Protein AF-A0A4S4BS57-F1 (afdb_monomer_lite)

Structure (mmCIF, N/CA/C/O backbone):
data_AF-A0A4S4BS57-F1
#
_entry.id   AF-A0A4S4BS57-F1
#
loop_
_atom_site.group_PDB
_atom_site.id
_atom_site.type_symbol
_atom_site.label_atom_id
_atom_site.label_alt_id
_atom_site.label_comp_id
_atom_site.label_asym_id
_atom_site.label_entity_id
_atom_site.label_seq_id
_atom_site.pdbx_PDB_ins_code
_atom_site.Cartn_x
_atom_site.Cartn_y
_atom_site.Cartn_z
_atom_site.occupancy
_atom_site.B_iso_or_equiv
_atom_site.auth_seq_id
_atom_site.auth_comp_id
_atom_site.auth_asym_id
_atom_site.auth_atom_id
_atom_site.pdbx_PDB_model_num
ATOM 1 N N . MET A 1 1 ? 5.128 12.861 -32.720 1.00 35.34 1 MET A N 1
ATOM 2 C CA . MET A 1 1 ? 5.715 12.202 -31.533 1.00 35.34 1 MET A CA 1
ATOM 3 C C . MET A 1 1 ? 5.335 10.735 -31.638 1.00 35.34 1 MET A C 1
ATOM 5 O O . MET A 1 1 ? 4.199 10.380 -31.357 1.00 35.34 1 MET A O 1
ATOM 9 N N . THR A 1 2 ? 6.198 9.937 -32.259 1.00 29.69 2 THR A N 1
ATOM 10 C CA . THR A 1 2 ? 5.884 8.560 -32.659 1.00 29.69 2 THR A CA 1
ATOM 11 C C . THR A 1 2 ? 5.753 7.671 -31.420 1.00 29.69 2 THR A C 1
ATOM 13 O O . THR A 1 2 ? 6.474 7.852 -30.438 1.00 29.69 2 THR A O 1
ATOM 16 N N . LEU A 1 3 ? 4.839 6.695 -31.461 1.00 27.86 3 LEU A N 1
ATOM 17 C CA . LEU A 1 3 ? 4.632 5.693 -30.400 1.00 27.86 3 LEU A CA 1
ATOM 18 C C . LEU A 1 3 ? 5.951 5.030 -29.946 1.00 27.86 3 LEU A C 1
ATOM 20 O O . LEU A 1 3 ? 6.090 4.665 -28.780 1.00 27.86 3 LEU A O 1
ATOM 24 N N . PHE A 1 4 ? 6.939 4.971 -30.845 1.00 33.06 4 PHE A N 1
ATOM 25 C CA . PHE A 1 4 ? 8.285 4.448 -30.625 1.00 33.06 4 PHE A CA 1
ATOM 26 C C . PHE A 1 4 ? 9.074 5.185 -29.525 1.00 33.06 4 PHE A C 1
ATOM 28 O O . PHE A 1 4 ? 9.658 4.536 -28.654 1.00 33.06 4 PHE A O 1
ATOM 35 N N . GLU A 1 5 ? 9.049 6.524 -29.489 1.00 39.09 5 GLU A N 1
ATOM 36 C CA . GLU A 1 5 ? 9.782 7.301 -28.471 1.00 39.09 5 GLU A CA 1
ATOM 37 C C . GLU A 1 5 ? 9.168 7.146 -27.074 1.00 39.09 5 GLU A C 1
ATOM 39 O O . GLU A 1 5 ? 9.887 7.029 -26.077 1.00 39.09 5 GLU A O 1
ATOM 44 N N . ALA A 1 6 ? 7.834 7.077 -26.997 1.00 40.22 6 ALA A N 1
ATOM 45 C CA . ALA A 1 6 ? 7.118 6.840 -25.745 1.00 40.22 6 ALA A CA 1
ATOM 46 C C . ALA A 1 6 ? 7.427 5.447 -25.166 1.00 40.22 6 ALA A C 1
ATOM 48 O O . ALA A 1 6 ? 7.589 5.301 -23.949 1.00 40.22 6 ALA A O 1
ATOM 49 N N . THR A 1 7 ? 7.556 4.427 -26.020 1.00 52.66 7 THR A N 1
ATOM 50 C CA . THR A 1 7 ? 7.917 3.070 -25.589 1.00 52.66 7 THR A CA 1
ATOM 51 C C . THR A 1 7 ? 9.388 2.936 -25.209 1.00 52.66 7 THR A C 1
ATOM 53 O O . THR A 1 7 ? 9.684 2.367 -24.161 1.00 52.66 7 THR A O 1
ATOM 56 N N . TYR A 1 8 ? 10.299 3.506 -26.003 1.00 61.16 8 TYR A N 1
ATOM 57 C CA . TYR A 1 8 ? 11.745 3.405 -25.793 1.00 61.16 8 TYR A CA 1
ATOM 58 C C . TYR A 1 8 ? 12.198 4.137 -24.522 1.00 61.16 8 TYR A C 1
ATOM 60 O O . TYR A 1 8 ? 12.919 3.575 -23.697 1.00 61.16 8 TYR A O 1
ATOM 68 N N . GLY A 1 9 ? 11.703 5.363 -24.307 1.00 60.41 9 GLY A N 1
ATOM 69 C CA . GLY A 1 9 ? 11.997 6.118 -23.089 1.00 60.41 9 GLY A CA 1
ATOM 70 C C . GLY A 1 9 ? 11.518 5.395 -21.827 1.00 60.41 9 GLY A C 1
ATOM 71 O O . GLY A 1 9 ? 12.249 5.325 -20.842 1.00 60.41 9 GLY A O 1
ATOM 72 N N . SER A 1 10 ? 10.324 4.794 -21.871 1.00 58.53 10 SER A N 1
ATOM 73 C CA . SER A 1 10 ? 9.770 4.034 -20.740 1.00 58.53 10 SER A CA 1
ATOM 74 C C . SER A 1 10 ? 10.606 2.789 -20.407 1.00 58.53 10 SER A C 1
ATOM 76 O O . SER A 1 10 ? 10.842 2.515 -19.233 1.00 58.53 10 SER A O 1
ATOM 78 N N . LEU A 1 11 ? 11.098 2.066 -21.422 1.00 63.59 11 LEU A N 1
ATOM 79 C CA . LEU A 1 11 ? 11.965 0.893 -21.236 1.00 63.59 11 LEU A CA 1
ATOM 80 C C . LEU A 1 11 ? 13.300 1.266 -20.581 1.00 63.59 11 LEU A C 1
ATOM 82 O O . LEU A 1 11 ? 13.710 0.615 -19.622 1.00 63.59 11 LEU A O 1
ATOM 86 N N . ILE A 1 12 ? 13.930 2.363 -21.017 1.00 67.12 12 ILE A N 1
ATOM 87 C CA . ILE A 1 12 ? 15.146 2.888 -20.375 1.00 67.12 12 ILE A CA 1
ATOM 88 C C . ILE A 1 12 ? 14.910 3.143 -18.884 1.00 67.12 12 ILE A C 1
ATOM 90 O O . ILE A 1 12 ? 15.712 2.715 -18.056 1.00 67.12 12 ILE A O 1
ATOM 94 N N . PHE A 1 13 ? 13.814 3.816 -18.515 1.00 62.34 13 PHE A N 1
ATOM 95 C CA . PHE A 1 13 ? 13.537 4.115 -17.107 1.00 62.34 13 PHE A CA 1
ATOM 96 C C . PHE A 1 13 ? 13.291 2.856 -16.274 1.00 62.34 13 PHE A C 1
ATOM 98 O O . PHE A 1 13 ? 13.799 2.769 -15.155 1.00 62.34 13 PHE A O 1
ATOM 105 N N . ILE A 1 14 ? 12.573 1.873 -16.823 1.00 63.41 14 ILE A N 1
ATOM 106 C CA . ILE A 1 14 ? 12.353 0.579 -16.166 1.00 63.41 14 ILE A CA 1
ATOM 107 C C . ILE A 1 14 ? 13.690 -0.143 -15.944 1.00 63.41 14 ILE A C 1
ATOM 109 O O . ILE A 1 14 ? 13.955 -0.587 -14.829 1.00 63.41 14 ILE A O 1
ATOM 113 N N . ARG A 1 15 ? 14.572 -0.199 -16.951 1.00 68.38 15 ARG A N 1
ATOM 114 C CA . ARG A 1 15 ? 15.887 -0.863 -16.849 1.00 68.38 15 ARG A CA 1
ATOM 115 C C . ARG A 1 15 ? 16.830 -0.170 -15.873 1.00 68.38 15 ARG A C 1
ATOM 117 O O . ARG A 1 15 ? 17.505 -0.833 -15.086 1.00 68.38 15 ARG A O 1
ATOM 124 N N . ILE A 1 16 ? 16.830 1.161 -15.865 1.00 66.62 16 ILE A N 1
ATOM 125 C CA . ILE A 1 16 ? 17.561 1.947 -14.866 1.00 66.62 16 ILE A CA 1
ATOM 126 C C . ILE A 1 16 ? 17.043 1.621 -13.455 1.00 66.62 16 ILE A C 1
ATOM 128 O O . ILE A 1 16 ? 17.845 1.425 -12.542 1.00 66.62 16 ILE A O 1
ATOM 132 N N . ALA A 1 17 ? 15.722 1.531 -13.269 1.00 61.53 17 ALA A N 1
ATOM 133 C CA . ALA A 1 17 ? 15.137 1.201 -11.973 1.00 61.53 17 ALA A CA 1
ATOM 134 C C . ALA A 1 17 ? 15.476 -0.232 -11.528 1.00 61.53 17 ALA A C 1
ATOM 136 O O . ALA A 1 17 ? 15.964 -0.406 -10.416 1.00 61.53 17 ALA A O 1
ATOM 137 N N . LEU A 1 18 ? 15.329 -1.233 -12.405 1.00 62.66 18 LEU A N 1
ATOM 138 C CA . LEU A 1 18 ? 15.647 -2.640 -12.112 1.00 62.66 18 LEU A CA 1
ATOM 139 C C . LEU A 1 18 ? 17.116 -2.871 -11.732 1.00 62.66 18 LEU A C 1
ATOM 141 O O . LEU A 1 18 ? 17.413 -3.754 -10.935 1.00 62.66 18 LEU A O 1
ATOM 145 N N . ARG A 1 19 ? 18.047 -2.068 -12.257 1.00 64.81 19 ARG A N 1
ATOM 146 C CA . ARG A 1 19 ? 19.469 -2.140 -11.878 1.00 64.81 19 ARG A CA 1
ATOM 147 C C . ARG A 1 19 ? 19.819 -1.364 -10.604 1.00 64.81 19 ARG A C 1
ATOM 149 O O . ARG A 1 19 ? 20.996 -1.136 -10.330 1.00 64.81 19 ARG A O 1
ATOM 156 N N . GLY A 1 20 ? 18.813 -0.949 -9.833 1.00 55.03 20 GLY A N 1
ATOM 157 C CA . GLY A 1 20 ? 18.995 -0.299 -8.536 1.00 55.03 20 GLY A CA 1
ATOM 158 C C . GLY A 1 20 ? 19.510 1.137 -8.630 1.00 55.03 20 GLY A C 1
ATOM 159 O O . GLY A 1 20 ? 19.994 1.687 -7.644 1.00 55.03 20 GLY A O 1
ATOM 160 N N . PHE A 1 21 ? 19.422 1.779 -9.800 1.00 54.34 21 PHE A N 1
ATOM 161 C CA . PHE A 1 21 ? 19.893 3.156 -9.956 1.00 54.34 21 PHE A CA 1
ATOM 162 C C . PHE A 1 21 ? 18.872 4.213 -9.506 1.00 54.34 21 PHE A C 1
ATOM 164 O O . PHE A 1 21 ? 19.202 5.400 -9.497 1.00 54.34 21 PHE A O 1
ATOM 171 N N . PHE A 1 22 ? 17.652 3.824 -9.121 1.00 49.22 22 PHE A N 1
ATOM 172 C CA . PHE A 1 22 ? 16.656 4.718 -8.520 1.00 49.22 22 PHE A CA 1
ATOM 173 C C . PHE A 1 22 ? 16.411 4.366 -7.050 1.00 49.22 22 PHE A C 1
ATOM 175 O O . PHE A 1 22 ? 15.424 3.727 -6.708 1.00 49.22 22 PHE A O 1
ATOM 182 N N . SER A 1 23 ? 17.263 4.865 -6.156 1.00 40.81 23 SER A N 1
ATOM 183 C CA . SER A 1 23 ? 16.927 5.002 -4.737 1.00 40.81 23 SER A CA 1
ATOM 184 C C . SER A 1 23 ? 16.261 6.365 -4.507 1.00 40.81 23 SER A C 1
ATOM 186 O O . SER A 1 23 ? 16.878 7.352 -4.117 1.00 40.81 23 SER A O 1
ATOM 188 N N . GLY A 1 24 ? 14.964 6.442 -4.808 1.00 36.06 24 GLY A N 1
ATOM 189 C CA . GLY A 1 24 ? 14.151 7.623 -4.520 1.00 36.06 24 GLY A CA 1
ATOM 190 C C . GLY A 1 24 ? 14.162 8.707 -5.604 1.00 36.06 24 GLY A C 1
ATOM 191 O O . GLY A 1 24 ? 15.078 8.861 -6.411 1.00 36.06 24 GLY A O 1
ATOM 192 N N . VAL A 1 25 ? 13.067 9.463 -5.642 1.00 37.38 25 VAL A N 1
ATOM 193 C CA . VAL A 1 25 ? 12.833 10.564 -6.581 1.00 37.38 25 VAL A CA 1
ATOM 194 C C . VAL A 1 25 ? 13.813 11.697 -6.265 1.00 37.38 25 VAL A C 1
ATOM 196 O O . VAL A 1 25 ? 13.537 12.554 -5.435 1.00 37.38 25 VAL A O 1
ATOM 199 N N . GLY A 1 26 ? 14.979 11.697 -6.910 1.00 34.47 26 GLY A N 1
ATOM 200 C CA . GLY A 1 26 ? 15.999 12.718 -6.693 1.00 34.47 26 GLY A CA 1
ATOM 201 C C . GLY A 1 26 ? 16.951 12.865 -7.876 1.00 34.47 26 GLY A C 1
ATOM 202 O O . GLY A 1 26 ? 17.454 11.893 -8.432 1.00 34.47 26 GLY A O 1
ATOM 203 N N . VAL A 1 27 ? 17.241 14.114 -8.244 1.00 39.41 27 VAL A N 1
ATOM 204 C CA . VAL A 1 27 ? 18.188 14.520 -9.304 1.00 39.41 27 VAL A CA 1
ATOM 205 C C . VAL A 1 27 ? 19.607 13.942 -9.095 1.00 39.41 27 VAL A C 1
ATOM 207 O O . VAL A 1 27 ? 20.387 13.866 -10.046 1.00 39.41 27 VAL A O 1
ATOM 210 N N . GLY A 1 28 ? 19.931 13.483 -7.878 1.00 38.19 28 GLY A N 1
ATOM 211 C CA . GLY A 1 28 ? 21.206 12.852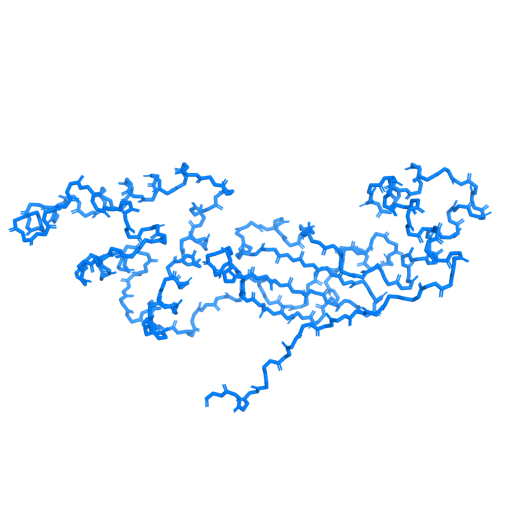 -7.521 1.00 38.19 28 GLY A CA 1
ATOM 212 C C . GLY A 1 28 ? 21.475 11.507 -8.208 1.00 38.19 28 GLY A C 1
ATOM 213 O O . GLY A 1 28 ? 22.604 11.274 -8.639 1.00 38.19 28 GLY A O 1
ATOM 214 N N . SER A 1 29 ? 20.452 10.668 -8.410 1.00 54.97 29 SER A N 1
ATOM 215 C CA . SER A 1 29 ? 20.613 9.343 -9.039 1.00 54.97 29 SER A CA 1
ATOM 216 C C . SER A 1 29 ? 21.010 9.459 -10.523 1.00 54.97 29 SER A C 1
ATOM 218 O O . SER A 1 29 ? 21.912 8.767 -11.000 1.00 54.97 29 SER A O 1
ATOM 220 N N . LEU A 1 30 ? 20.439 10.439 -11.236 1.00 54.56 30 LEU A N 1
ATOM 221 C CA . LEU A 1 30 ? 20.707 10.686 -12.657 1.00 54.56 30 LEU A CA 1
ATOM 222 C C . LEU A 1 30 ? 22.169 11.063 -12.922 1.00 54.56 30 LEU A C 1
ATOM 224 O O . LEU A 1 30 ? 22.764 10.613 -13.901 1.00 54.56 30 LEU A O 1
ATOM 228 N N . ARG A 1 31 ? 22.760 11.887 -12.044 1.00 56.94 31 ARG A N 1
ATOM 229 C CA . ARG A 1 31 ? 24.172 12.288 -12.143 1.00 56.94 31 ARG A CA 1
ATOM 230 C C . ARG A 1 31 ? 25.105 11.094 -11.943 1.00 56.94 31 ARG A C 1
ATOM 232 O O . ARG A 1 31 ? 26.095 10.986 -12.658 1.00 56.94 31 ARG A O 1
ATOM 239 N N . GLN A 1 32 ? 24.773 10.189 -11.024 1.00 59.91 32 GLN A N 1
ATOM 240 C CA . GLN A 1 32 ? 25.540 8.963 -10.787 1.00 59.91 32 GLN A CA 1
ATOM 241 C C . GLN A 1 32 ? 25.483 8.002 -11.979 1.00 59.91 32 GLN A C 1
ATOM 243 O O . GLN A 1 32 ? 26.528 7.507 -12.400 1.00 59.91 32 GLN A O 1
ATOM 248 N N . ILE A 1 33 ? 24.295 7.793 -12.560 1.00 63.06 33 ILE A N 1
ATOM 249 C CA . ILE A 1 33 ? 24.127 6.996 -13.787 1.00 63.06 33 ILE A CA 1
ATOM 250 C C . ILE A 1 33 ? 24.945 7.608 -14.921 1.00 63.06 33 ILE A C 1
ATOM 252 O O . ILE A 1 33 ? 25.734 6.913 -15.551 1.00 63.06 33 ILE A O 1
ATOM 256 N N . THR A 1 34 ? 24.807 8.922 -15.129 1.00 63.44 34 THR A N 1
ATOM 257 C CA . THR A 1 34 ? 25.541 9.643 -16.177 1.00 63.44 34 THR A CA 1
ATOM 258 C C . THR A 1 34 ? 27.046 9.478 -15.978 1.00 63.44 34 THR A C 1
ATOM 260 O O . THR A 1 34 ? 27.743 9.126 -16.917 1.00 63.44 34 THR A O 1
ATOM 263 N N . LYS A 1 35 ? 27.558 9.638 -14.750 1.00 64.81 35 LYS A N 1
ATOM 264 C CA . LYS A 1 35 ? 28.985 9.456 -14.446 1.00 64.81 35 LYS A CA 1
ATOM 265 C C . LYS A 1 35 ? 29.464 8.030 -14.735 1.00 64.81 35 LYS A C 1
ATOM 267 O O . LYS A 1 35 ? 30.512 7.863 -15.344 1.00 64.81 35 LYS A O 1
ATOM 272 N N . ARG A 1 36 ? 28.706 7.003 -14.332 1.00 67.19 36 ARG A N 1
ATOM 273 C CA . ARG A 1 36 ? 29.071 5.596 -14.588 1.00 67.19 36 ARG A CA 1
ATOM 274 C C . ARG A 1 36 ? 29.022 5.250 -16.072 1.00 67.19 36 ARG A C 1
ATOM 276 O O . ARG A 1 36 ? 29.927 4.578 -16.553 1.00 67.19 36 ARG A O 1
ATOM 283 N N . PHE A 1 37 ? 28.015 5.744 -16.785 1.00 69.25 37 PHE A N 1
ATOM 284 C CA . PHE A 1 37 ? 27.918 5.617 -18.234 1.00 69.25 37 PHE A CA 1
ATOM 285 C C . PHE A 1 37 ? 29.122 6.265 -18.924 1.00 69.25 37 PHE A C 1
ATOM 287 O O . PHE A 1 37 ? 29.799 5.612 -19.711 1.00 69.25 37 PHE A O 1
ATOM 294 N N . LEU A 1 38 ? 29.452 7.506 -18.549 1.00 65.50 38 LEU A N 1
ATOM 295 C CA . LEU A 1 38 ? 30.614 8.235 -19.058 1.00 65.50 38 LEU A CA 1
ATOM 296 C C . LEU A 1 38 ? 31.925 7.483 -18.810 1.00 65.50 38 LEU A C 1
ATOM 298 O O . LEU A 1 38 ? 32.711 7.315 -19.735 1.00 65.50 38 LEU A O 1
ATOM 302 N N . CYS A 1 39 ? 32.137 6.972 -17.593 1.00 67.31 39 CYS A N 1
ATOM 303 C CA . CYS A 1 39 ? 33.307 6.151 -17.282 1.00 67.31 39 CYS A CA 1
ATOM 304 C C . CYS A 1 39 ? 33.351 4.864 -18.121 1.00 67.31 39 CYS A C 1
ATOM 306 O O . CYS A 1 39 ? 34.421 4.491 -18.592 1.00 67.31 39 CYS A O 1
ATOM 308 N N . SER A 1 40 ? 32.205 4.209 -18.342 1.00 68.56 40 SER A N 1
ATOM 309 C CA . SER A 1 40 ? 32.115 2.968 -19.123 1.00 68.56 40 SER A CA 1
ATOM 310 C C . SER A 1 40 ? 32.476 3.150 -20.595 1.00 68.56 40 SER A C 1
ATOM 312 O O . SER A 1 40 ? 32.901 2.185 -21.224 1.00 68.56 40 SER A O 1
ATOM 314 N N . ILE A 1 41 ? 32.291 4.349 -21.152 1.00 66.19 41 ILE A N 1
ATOM 315 C CA . ILE A 1 41 ? 32.594 4.633 -22.559 1.00 66.19 41 ILE A CA 1
ATOM 316 C C . ILE A 1 41 ? 33.829 5.527 -22.731 1.00 66.19 41 ILE A C 1
ATOM 318 O O . ILE A 1 41 ? 34.099 5.974 -23.840 1.00 66.19 41 ILE A O 1
ATOM 322 N N . ASN A 1 42 ? 34.601 5.773 -21.663 1.00 65.50 42 ASN A N 1
ATOM 323 C CA . ASN A 1 42 ? 35.718 6.725 -21.661 1.00 65.50 42 ASN A CA 1
ATOM 324 C C . ASN A 1 42 ? 36.805 6.420 -22.704 1.00 65.50 42 ASN A C 1
ATOM 326 O O . ASN A 1 42 ? 37.357 7.335 -23.300 1.00 65.50 42 ASN A O 1
ATOM 330 N N . GLY A 1 43 ? 37.064 5.142 -22.994 1.00 65.75 43 GLY A N 1
ATOM 331 C CA . GLY A 1 43 ? 37.989 4.749 -24.067 1.00 65.75 43 GLY A CA 1
ATOM 332 C C . GLY A 1 43 ? 37.459 5.012 -25.484 1.00 65.75 43 GLY A C 1
ATOM 333 O O . GLY A 1 43 ? 38.240 5.107 -26.422 1.00 65.75 43 GLY A O 1
ATOM 334 N N . LEU A 1 44 ? 36.140 5.159 -25.641 1.00 64.25 44 LEU A N 1
ATOM 335 C CA . LEU A 1 44 ? 35.470 5.470 -26.907 1.00 64.25 44 LEU A CA 1
ATOM 336 C C . LEU A 1 44 ? 35.194 6.972 -27.062 1.00 64.25 44 LEU A C 1
ATOM 338 O O . LEU A 1 44 ? 34.887 7.413 -28.169 1.00 64.25 44 LEU A O 1
ATOM 342 N N . LEU A 1 45 ? 35.313 7.762 -25.983 1.00 60.34 45 LEU A N 1
ATOM 343 C CA . LEU A 1 45 ? 35.072 9.207 -26.010 1.00 60.34 45 LEU A CA 1
ATOM 344 C C . LEU A 1 45 ? 35.878 9.922 -27.103 1.00 60.34 45 LEU A C 1
ATOM 346 O O . LEU A 1 45 ? 35.254 10.676 -27.830 1.00 60.34 45 LEU A O 1
ATOM 350 N N . PRO A 1 46 ? 37.185 9.669 -27.317 1.00 57.47 46 PRO A N 1
ATOM 351 C CA . PRO A 1 46 ? 37.951 10.369 -28.355 1.00 57.47 46 PRO A CA 1
ATOM 352 C C . PRO A 1 46 ? 37.420 10.132 -29.778 1.00 57.47 46 PRO A C 1
ATOM 354 O O . PRO A 1 46 ? 37.462 11.026 -30.618 1.00 57.47 46 PRO A O 1
ATOM 357 N N . VAL A 1 47 ? 36.876 8.938 -30.037 1.00 60.59 47 VAL A N 1
ATOM 358 C CA . VAL A 1 47 ? 36.274 8.556 -31.326 1.00 60.59 47 VAL A CA 1
ATOM 359 C C . VAL A 1 47 ? 34.872 9.162 -31.479 1.00 60.59 47 VAL A C 1
ATOM 361 O O . VAL A 1 47 ? 34.474 9.571 -32.569 1.00 60.59 47 VAL A O 1
ATOM 364 N N . LEU A 1 48 ? 34.127 9.249 -30.374 1.00 56.69 48 LEU A N 1
ATOM 365 C CA . LEU A 1 48 ? 32.756 9.759 -30.330 1.00 56.69 48 LEU A CA 1
ATOM 366 C C . LEU A 1 48 ? 32.681 11.294 -30.240 1.00 56.69 48 LEU A C 1
ATOM 368 O O . LEU A 1 48 ? 31.740 11.879 -30.766 1.00 56.69 48 LEU A O 1
ATOM 372 N N . ASP A 1 49 ? 33.645 11.967 -29.608 1.00 54.75 49 ASP A N 1
ATOM 373 C CA . ASP A 1 49 ? 33.678 13.432 -29.475 1.00 54.75 49 ASP A CA 1
ATOM 374 C C . ASP A 1 49 ? 33.958 14.109 -30.815 1.00 54.75 49 ASP A C 1
ATOM 376 O O . ASP A 1 49 ? 33.314 15.105 -31.142 1.00 54.75 49 ASP A O 1
ATOM 380 N N . ALA A 1 50 ? 34.829 13.506 -31.634 1.00 51.69 50 ALA A N 1
ATOM 381 C CA . ALA A 1 50 ? 35.110 13.958 -32.995 1.00 51.69 50 ALA A CA 1
ATOM 382 C C . ALA A 1 50 ? 33.866 13.935 -33.906 1.00 51.69 50 ALA A C 1
ATOM 384 O O . ALA A 1 50 ? 33.827 14.638 -34.912 1.00 51.69 50 ALA A O 1
ATOM 385 N N . THR A 1 51 ? 32.841 13.150 -33.553 1.00 50.62 51 THR A N 1
ATOM 386 C CA . THR A 1 51 ? 31.601 13.013 -34.330 1.00 50.62 51 THR A CA 1
ATOM 387 C C . THR A 1 51 ? 30.365 13.631 -33.664 1.00 50.62 51 THR A C 1
ATOM 389 O O . THR A 1 51 ? 29.426 13.966 -34.381 1.00 50.62 51 THR A O 1
ATOM 392 N N . LEU A 1 52 ? 30.310 13.786 -32.329 1.00 52.56 52 LEU A N 1
ATOM 393 C CA . LEU A 1 52 ? 29.031 13.957 -31.605 1.00 52.56 52 LEU A CA 1
ATOM 394 C C . LEU A 1 52 ? 28.976 15.040 -30.507 1.00 52.56 52 LEU A C 1
ATOM 396 O O . LEU A 1 52 ? 27.951 15.106 -29.812 1.00 52.56 52 LEU A O 1
ATOM 400 N N . ASN A 1 53 ? 30.020 15.865 -30.338 1.00 53.38 53 ASN A N 1
ATOM 401 C CA . ASN A 1 53 ? 30.058 17.042 -29.445 1.00 53.38 53 ASN A CA 1
ATOM 402 C C . ASN A 1 53 ? 29.480 16.745 -28.032 1.00 53.38 53 ASN A C 1
ATOM 404 O O . ASN A 1 53 ? 28.385 17.175 -27.651 1.00 53.38 53 ASN A O 1
ATOM 408 N N . TYR A 1 54 ? 30.161 15.872 -27.285 1.00 50.84 54 TYR A N 1
ATOM 409 C CA . TYR A 1 54 ? 29.570 15.039 -26.230 1.00 50.84 54 TYR A CA 1
ATOM 410 C C . TYR A 1 54 ? 29.452 15.717 -24.849 1.00 50.84 54 TYR A C 1
ATOM 412 O O . TYR A 1 54 ? 28.642 15.298 -24.014 1.00 50.84 54 TYR A O 1
ATOM 420 N N . SER A 1 55 ? 30.198 16.799 -24.614 1.00 50.50 55 SER A N 1
ATOM 421 C CA . SER A 1 55 ? 30.500 17.354 -23.281 1.00 50.50 55 SER A CA 1
ATOM 422 C C . SER A 1 55 ? 29.316 17.898 -22.459 1.00 50.50 55 SER A C 1
ATOM 424 O O . SER A 1 55 ? 29.467 18.134 -21.261 1.00 50.50 55 SER A O 1
ATOM 426 N N . THR A 1 56 ? 28.113 18.052 -23.027 1.00 50.59 56 THR A N 1
ATOM 427 C CA . THR A 1 56 ? 26.945 18.618 -22.308 1.00 50.59 56 THR A CA 1
ATOM 428 C C . THR A 1 56 ? 25.637 17.824 -22.437 1.00 50.59 56 THR A C 1
ATOM 430 O O . THR A 1 56 ? 24.626 18.189 -21.828 1.00 50.59 56 THR A O 1
ATOM 433 N N . GLU A 1 57 ? 25.612 16.706 -23.172 1.00 51.53 57 GLU A N 1
ATOM 434 C CA . GLU A 1 57 ? 24.344 16.080 -23.597 1.00 51.53 57 GLU A CA 1
ATOM 435 C C . GLU A 1 57 ? 23.909 14.833 -22.820 1.00 51.53 57 GLU A C 1
ATOM 437 O O . GLU A 1 57 ? 22.738 14.456 -22.894 1.00 51.53 57 GLU A O 1
ATOM 442 N N . GLY A 1 58 ? 24.787 14.220 -22.020 1.00 52.62 58 GLY A N 1
ATOM 443 C CA . GLY A 1 58 ? 24.453 12.995 -21.275 1.00 52.62 58 GLY A CA 1
ATOM 444 C C . GLY A 1 58 ? 23.243 13.152 -20.341 1.00 52.62 58 GLY A C 1
ATOM 445 O O . GLY A 1 58 ? 22.443 12.236 -20.177 1.00 52.62 58 GLY A O 1
ATOM 446 N N . THR A 1 59 ? 23.034 14.355 -19.794 1.00 51.81 59 THR A N 1
ATOM 447 C CA . THR A 1 59 ? 21.863 14.650 -18.950 1.00 51.81 59 THR A CA 1
ATOM 448 C C . THR A 1 59 ? 20.578 14.907 -19.743 1.00 51.81 59 THR A C 1
ATOM 450 O O . THR A 1 59 ? 19.493 14.757 -19.179 1.00 51.81 59 THR A O 1
ATOM 453 N N . LYS A 1 60 ? 20.674 15.267 -21.035 1.00 59.19 60 LYS A N 1
ATOM 454 C CA . LYS A 1 60 ? 19.515 15.500 -21.914 1.00 59.19 60 LYS A CA 1
ATOM 455 C C . LYS A 1 60 ? 18.825 14.183 -22.269 1.00 59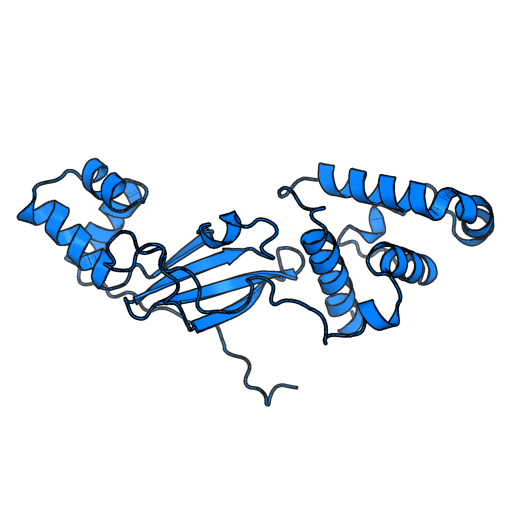.19 60 LYS A C 1
ATOM 457 O O . LYS A 1 60 ? 17.604 14.126 -22.248 1.00 59.19 60 LYS A O 1
ATOM 462 N N . MET A 1 61 ? 19.598 13.113 -22.476 1.00 57.75 61 MET A N 1
ATOM 463 C CA . MET A 1 61 ? 19.086 11.760 -22.755 1.00 57.75 61 MET A CA 1
ATOM 464 C C . MET A 1 61 ? 18.182 11.197 -21.657 1.00 57.75 61 MET A C 1
ATOM 466 O O . MET A 1 61 ? 17.285 10.403 -21.919 1.00 57.75 61 MET A O 1
ATOM 470 N N . LEU A 1 62 ? 18.453 11.593 -20.414 1.00 54.62 62 LEU A N 1
ATOM 471 C CA . LEU A 1 62 ? 17.794 11.082 -19.217 1.00 54.62 62 LEU A CA 1
ATOM 472 C C . LEU A 1 62 ? 16.702 12.038 -18.692 1.00 54.62 62 LEU A C 1
ATOM 474 O O . LEU A 1 62 ? 16.118 11.801 -17.631 1.00 54.62 62 LEU A O 1
ATOM 478 N N . ARG A 1 63 ? 16.420 13.136 -19.409 1.00 53.75 63 ARG A N 1
ATOM 479 C CA . ARG A 1 63 ? 15.384 14.127 -19.077 1.00 53.75 63 ARG A CA 1
ATOM 480 C C . ARG A 1 63 ? 14.311 14.149 -20.167 1.00 53.75 63 ARG A C 1
ATOM 482 O O . ARG A 1 63 ? 14.607 14.033 -21.346 1.00 53.75 63 ARG A O 1
ATOM 489 N N . LYS A 1 64 ? 13.049 14.358 -19.774 1.00 46.88 64 LYS A N 1
ATOM 490 C CA . LYS A 1 64 ? 11.930 14.573 -20.707 1.00 46.88 64 LYS A CA 1
ATOM 491 C C . LYS A 1 64 ? 12.073 15.976 -21.312 1.00 46.88 64 LYS A C 1
ATOM 493 O O . LYS A 1 64 ? 11.541 16.941 -20.775 1.00 46.88 64 LYS A O 1
ATOM 498 N N . GLY A 1 65 ? 12.871 16.094 -22.366 1.00 49.28 65 GLY A N 1
ATOM 499 C CA . GLY A 1 65 ? 13.104 17.332 -23.106 1.00 49.28 65 GLY A CA 1
ATOM 500 C C . GLY A 1 65 ? 12.933 17.097 -24.602 1.00 49.28 65 GLY A C 1
ATOM 501 O O . GLY A 1 65 ? 13.295 16.040 -25.104 1.00 49.28 65 GLY A O 1
ATOM 502 N N . ARG A 1 66 ? 12.388 18.090 -25.314 1.00 49.38 66 ARG A N 1
ATOM 503 C CA . ARG A 1 66 ? 12.176 18.104 -26.777 1.00 49.38 66 ARG A CA 1
ATOM 504 C C . ARG A 1 66 ? 13.487 18.252 -27.570 1.00 49.38 66 ARG A C 1
ATOM 506 O O . ARG A 1 66 ? 13.525 18.935 -28.586 1.00 49.38 66 ARG A O 1
ATOM 513 N N . THR A 1 67 ? 14.583 17.706 -27.062 1.00 55.88 67 THR A N 1
ATOM 514 C CA . THR A 1 67 ? 15.907 17.840 -27.671 1.00 55.88 67 THR A CA 1
ATOM 515 C C . THR A 1 67 ? 16.242 16.551 -28.396 1.00 55.88 67 THR A C 1
ATOM 517 O O . THR A 1 67 ? 16.291 15.499 -27.761 1.00 55.88 67 THR A O 1
ATOM 520 N N . SER A 1 68 ? 16.477 16.638 -29.704 1.00 57.06 68 SER A N 1
ATOM 521 C CA . SER A 1 68 ? 16.937 15.512 -30.510 1.00 57.06 68 SER A CA 1
ATOM 522 C C . SER A 1 68 ? 18.284 15.024 -29.987 1.00 57.06 68 SER A C 1
ATOM 524 O O . SER A 1 68 ? 19.266 15.766 -29.984 1.00 57.06 68 SER A O 1
ATOM 526 N N . VAL A 1 69 ? 18.323 13.779 -29.531 1.00 65.19 69 VAL A N 1
ATOM 527 C CA . VAL A 1 69 ? 19.550 13.097 -29.130 1.00 65.19 69 VAL A CA 1
ATOM 528 C C . VAL A 1 69 ? 20.003 12.229 -30.299 1.00 65.19 69 VAL A C 1
ATOM 530 O O . VAL A 1 69 ? 19.194 11.576 -30.951 1.00 65.19 69 VAL A O 1
ATOM 533 N N . HIS A 1 70 ? 21.305 12.212 -30.571 1.00 69.88 70 HIS A N 1
ATOM 534 C CA . HIS A 1 70 ? 21.857 11.422 -31.667 1.00 69.88 70 HIS A CA 1
ATOM 535 C C . HIS A 1 70 ? 21.640 9.910 -31.458 1.00 69.88 70 HIS A C 1
ATOM 537 O O . HIS A 1 70 ? 21.923 9.389 -30.376 1.00 69.88 70 HIS A O 1
ATOM 543 N N . SER A 1 71 ? 21.220 9.181 -32.499 1.00 72.38 71 SER A N 1
ATOM 544 C CA . SER A 1 71 ? 20.881 7.744 -32.444 1.00 72.38 71 SER A CA 1
ATOM 545 C C . SER A 1 71 ? 21.998 6.865 -31.867 1.00 72.38 71 SER A C 1
ATOM 547 O O . SER A 1 71 ? 21.733 5.952 -31.090 1.00 72.38 71 SER A O 1
ATOM 549 N N . ILE A 1 72 ? 23.263 7.185 -32.163 1.00 72.00 72 ILE A N 1
ATOM 550 C CA . ILE A 1 72 ? 24.429 6.486 -31.584 1.00 72.00 72 ILE A CA 1
ATOM 551 C C . ILE A 1 72 ? 24.434 6.568 -30.051 1.00 72.00 72 ILE A C 1
ATOM 553 O O . ILE A 1 72 ? 24.739 5.585 -29.381 1.00 72.00 72 ILE A O 1
ATOM 557 N N . LYS A 1 73 ? 24.039 7.706 -29.467 1.00 70.69 73 LYS A N 1
ATOM 558 C CA . LYS A 1 73 ? 23.998 7.864 -28.008 1.00 70.69 73 LYS A CA 1
ATOM 559 C C . LYS A 1 73 ? 22.936 6.944 -27.394 1.00 70.69 73 LYS A C 1
ATOM 561 O O . LYS A 1 73 ? 23.173 6.354 -26.344 1.00 70.69 73 LYS A O 1
ATOM 566 N N . HIS A 1 74 ? 21.796 6.765 -28.067 1.00 71.44 74 HIS A N 1
ATOM 567 C CA . HIS A 1 74 ? 20.753 5.818 -27.658 1.00 71.44 74 HIS A CA 1
ATOM 568 C C . HIS A 1 74 ? 21.236 4.362 -27.699 1.00 71.44 74 HIS A C 1
ATOM 570 O O . HIS A 1 74 ? 20.998 3.616 -26.750 1.00 71.44 74 HIS A O 1
ATOM 576 N N . ILE A 1 75 ? 21.983 3.987 -28.739 1.00 75.31 75 ILE A N 1
ATOM 577 C CA . ILE A 1 75 ? 22.589 2.654 -28.870 1.00 75.31 75 ILE A CA 1
ATOM 578 C C . ILE A 1 75 ? 23.591 2.391 -27.740 1.00 75.31 75 ILE A C 1
ATOM 580 O O . ILE A 1 75 ? 23.510 1.362 -27.072 1.00 75.31 75 ILE A O 1
ATOM 584 N N . LEU A 1 76 ? 24.492 3.341 -27.473 1.00 75.31 76 LEU A N 1
ATOM 585 C CA . LEU A 1 76 ? 25.485 3.226 -26.401 1.00 75.31 76 LEU A CA 1
ATOM 586 C C . LEU A 1 76 ? 24.828 3.126 -25.021 1.00 75.31 76 LEU A C 1
ATOM 588 O O . LEU A 1 76 ? 25.226 2.298 -24.205 1.00 75.31 76 LEU A O 1
ATOM 592 N N . LEU A 1 77 ? 23.803 3.943 -24.766 1.00 71.50 77 LEU A N 1
ATOM 593 C CA . LEU A 1 77 ? 23.045 3.889 -23.518 1.00 71.50 77 LEU A CA 1
ATOM 594 C C . LEU A 1 77 ? 22.335 2.542 -23.358 1.00 71.50 77 LEU A C 1
ATOM 596 O O . LEU A 1 77 ? 22.349 1.975 -22.272 1.00 71.50 77 LEU A O 1
ATOM 600 N N . THR A 1 78 ? 21.762 2.011 -24.436 1.00 71.50 78 THR A N 1
ATOM 601 C CA . THR A 1 78 ? 21.135 0.688 -24.427 1.00 71.50 78 THR A CA 1
ATOM 602 C C . THR A 1 78 ? 22.144 -0.406 -24.093 1.00 71.50 78 THR A C 1
ATOM 604 O O . THR A 1 78 ? 21.895 -1.204 -23.201 1.00 71.50 78 THR A O 1
ATOM 607 N N . HIS A 1 79 ? 23.310 -0.393 -24.739 1.00 73.25 79 HIS A N 1
ATOM 608 C CA . HIS A 1 79 ? 24.394 -1.342 -24.475 1.00 73.25 79 HIS A CA 1
ATOM 609 C C . HIS A 1 79 ? 24.960 -1.230 -23.045 1.00 73.25 79 HIS A C 1
ATOM 611 O O . HIS A 1 79 ? 25.421 -2.199 -22.452 1.00 73.25 79 HIS A O 1
ATOM 617 N N . PHE A 1 80 ? 24.932 -0.037 -22.452 1.00 74.69 80 PHE A N 1
ATOM 618 C CA . PHE A 1 80 ? 25.288 0.138 -21.044 1.00 74.69 80 PHE A CA 1
ATOM 619 C C . PHE A 1 80 ? 24.215 -0.435 -20.102 1.00 74.69 80 PHE A C 1
ATOM 621 O O . PHE A 1 80 ? 24.528 -1.013 -19.055 1.00 74.69 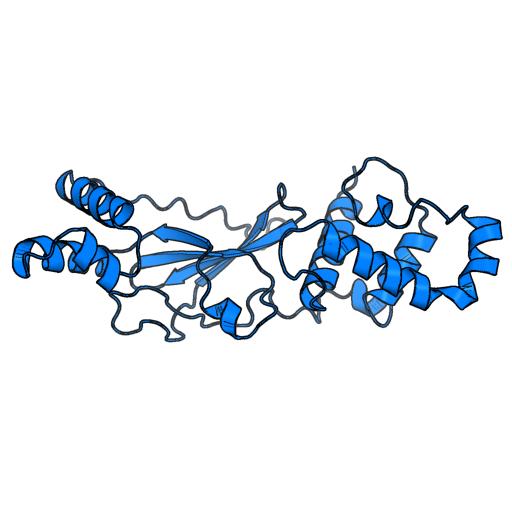80 PHE A O 1
ATOM 628 N N . LEU A 1 81 ? 22.941 -0.266 -20.460 1.00 69.38 81 LEU A N 1
ATOM 629 C CA . LEU A 1 81 ? 21.801 -0.714 -19.664 1.00 69.38 81 LEU A CA 1
ATOM 630 C C . LEU A 1 81 ? 21.466 -2.192 -19.837 1.00 69.38 81 LEU A C 1
ATOM 632 O O . LEU A 1 81 ? 20.816 -2.721 -18.948 1.00 69.38 81 LEU A O 1
ATOM 636 N N . ASP A 1 82 ? 21.920 -2.852 -20.900 1.00 66.50 82 ASP A N 1
ATOM 637 C CA . ASP A 1 82 ? 21.710 -4.272 -21.181 1.00 66.50 82 ASP A CA 1
ATOM 638 C C . ASP A 1 82 ? 22.849 -4.831 -22.043 1.00 66.50 82 ASP A C 1
ATOM 640 O O . ASP A 1 82 ? 23.393 -4.138 -22.894 1.00 66.50 82 ASP A O 1
ATOM 644 N N . SER A 1 83 ? 23.219 -6.095 -21.820 1.00 59.56 83 SER A N 1
ATOM 645 C CA . SER A 1 83 ? 24.437 -6.704 -22.377 1.00 59.56 83 SER A CA 1
ATOM 646 C C . SER A 1 83 ? 24.485 -6.755 -23.913 1.00 59.56 83 SER A C 1
ATOM 648 O O . SER A 1 83 ? 25.565 -6.897 -24.476 1.00 59.56 83 SER A O 1
ATOM 650 N N . ASN A 1 84 ? 23.342 -6.652 -24.601 1.00 67.31 84 ASN A N 1
ATOM 651 C CA . ASN A 1 84 ? 23.262 -6.431 -26.047 1.00 67.31 84 ASN A CA 1
ATOM 652 C C . ASN A 1 84 ? 21.912 -5.787 -26.440 1.00 67.31 84 ASN A C 1
ATOM 654 O O . ASN A 1 84 ? 20.946 -5.799 -25.675 1.00 67.31 84 ASN A O 1
ATOM 658 N N . LEU A 1 85 ? 21.841 -5.231 -27.657 1.00 67.38 85 LEU A N 1
ATOM 659 C CA . LEU A 1 85 ? 20.642 -4.560 -28.184 1.00 67.38 85 LEU A CA 1
ATOM 660 C C . LEU A 1 85 ? 19.441 -5.505 -28.318 1.00 67.38 85 LEU A C 1
ATOM 662 O O . LEU A 1 85 ? 18.312 -5.097 -28.059 1.00 67.38 85 LEU A O 1
ATOM 666 N N . ALA A 1 86 ? 19.672 -6.759 -28.715 1.00 67.12 86 ALA A N 1
ATOM 667 C CA . ALA A 1 86 ? 18.598 -7.731 -28.892 1.00 67.12 86 ALA A CA 1
ATOM 668 C C . ALA A 1 86 ? 17.887 -8.023 -27.560 1.00 67.12 86 ALA A C 1
ATOM 670 O O . ALA A 1 86 ? 16.661 -8.050 -27.520 1.00 67.12 86 ALA A O 1
ATOM 671 N N . ASP A 1 87 ? 18.638 -8.138 -26.463 1.00 64.88 87 ASP A N 1
ATOM 672 C CA . ASP A 1 87 ? 18.109 -8.338 -25.115 1.00 64.88 87 ASP A CA 1
ATOM 673 C C . ASP A 1 87 ? 17.300 -7.125 -24.626 1.00 64.88 87 ASP A C 1
ATOM 675 O O . ASP A 1 87 ? 16.266 -7.313 -23.981 1.00 64.88 87 ASP A O 1
ATOM 679 N N . PHE A 1 88 ? 17.707 -5.899 -24.977 1.00 64.94 88 PHE A N 1
ATOM 680 C CA . PHE A 1 88 ? 16.955 -4.679 -24.651 1.00 64.94 88 PHE A CA 1
ATOM 681 C C . PHE A 1 88 ? 15.609 -4.598 -25.383 1.00 64.94 88 PHE A C 1
ATOM 683 O O . PHE A 1 88 ? 14.601 -4.200 -24.798 1.00 64.94 88 PHE A O 1
ATOM 690 N N . PHE A 1 89 ? 15.573 -4.979 -26.664 1.00 66.12 89 PHE A N 1
ATOM 691 C CA . PHE A 1 89 ? 14.331 -5.000 -27.444 1.00 66.12 89 PHE A CA 1
ATOM 692 C C . PHE A 1 89 ? 13.486 -6.261 -27.190 1.00 66.12 89 PHE A C 1
ATOM 694 O O . PHE A 1 89 ? 12.291 -6.273 -27.503 1.00 66.12 89 PHE A O 1
ATOM 701 N N . SER A 1 90 ? 14.065 -7.310 -26.597 1.00 61.38 90 SER A N 1
ATOM 702 C CA . SER A 1 90 ? 13.337 -8.521 -26.228 1.00 61.38 90 SER A CA 1
ATOM 703 C C . SER A 1 90 ? 12.437 -8.268 -25.011 1.00 61.38 90 SER A C 1
ATOM 705 O O . SER A 1 90 ? 12.889 -8.059 -23.887 1.00 61.38 90 SER A O 1
ATOM 707 N N . ARG A 1 91 ? 11.118 -8.329 -25.221 1.00 55.03 91 ARG A N 1
ATOM 708 C CA . ARG A 1 91 ? 10.125 -8.274 -24.128 1.00 55.03 91 ARG A CA 1
ATOM 709 C C . ARG A 1 91 ? 10.119 -9.539 -23.255 1.00 55.03 91 ARG A C 1
ATOM 711 O O . ARG A 1 91 ? 9.433 -9.570 -22.242 1.00 55.03 91 ARG A O 1
ATOM 718 N N . SER A 1 92 ? 10.829 -10.594 -23.660 1.00 45.38 92 SER A N 1
ATOM 719 C CA . SER A 1 92 ? 10.681 -11.961 -23.141 1.00 45.38 92 SER A CA 1
ATOM 720 C C . SER A 1 92 ? 11.447 -12.262 -21.849 1.00 45.38 92 SER A C 1
ATOM 722 O O . SER A 1 92 ? 11.231 -13.321 -21.271 1.00 45.38 92 SER A O 1
ATOM 724 N N . LYS A 1 93 ? 12.317 -11.361 -21.373 1.00 49.88 93 LYS A N 1
ATOM 725 C CA . LYS A 1 93 ? 13.110 -11.555 -20.139 1.00 49.88 93 LYS A CA 1
ATOM 726 C C . LYS A 1 93 ? 12.737 -10.611 -18.993 1.00 49.88 93 LYS A C 1
ATOM 728 O O . LYS A 1 93 ? 13.412 -10.605 -17.965 1.00 49.88 93 LYS A O 1
ATOM 733 N N . GLU A 1 94 ? 11.707 -9.784 -19.150 1.00 59.38 94 GLU A N 1
ATOM 734 C CA . GLU A 1 94 ? 11.348 -8.823 -18.107 1.00 59.38 94 GLU A CA 1
ATOM 735 C C . GLU A 1 94 ? 10.564 -9.523 -16.999 1.00 59.38 94 GLU A C 1
ATOM 737 O O . GLU A 1 94 ? 9.395 -9.867 -17.170 1.00 59.38 94 GLU A O 1
ATOM 742 N N . LEU A 1 95 ? 11.215 -9.720 -15.846 1.00 62.62 95 LEU A N 1
ATOM 743 C CA . LEU A 1 95 ? 10.513 -10.028 -14.604 1.00 62.62 95 LEU A CA 1
ATOM 744 C C . LEU A 1 95 ? 9.390 -8.993 -14.426 1.00 62.62 95 LEU A C 1
ATOM 746 O O . LEU A 1 95 ? 9.650 -7.793 -14.589 1.00 62.62 95 LEU A O 1
ATOM 750 N N . PRO A 1 96 ? 8.156 -9.415 -14.092 1.00 76.62 96 PRO A N 1
ATOM 751 C CA . PRO A 1 96 ? 7.078 -8.476 -13.837 1.00 76.62 96 PRO A CA 1
ATOM 752 C C . PRO A 1 96 ? 7.550 -7.446 -12.804 1.00 76.62 96 PRO A C 1
ATOM 754 O O . PRO A 1 96 ? 8.202 -7.830 -11.830 1.00 76.62 96 PRO A O 1
ATOM 757 N N . PRO A 1 97 ? 7.207 -6.154 -12.945 1.00 82.62 97 PRO A N 1
ATOM 758 C CA . PRO A 1 97 ? 7.743 -5.092 -12.088 1.00 82.62 97 PRO A CA 1
ATOM 759 C C . PRO A 1 97 ? 7.413 -5.275 -10.601 1.00 82.62 97 PRO A C 1
ATOM 761 O O . PRO A 1 97 ? 7.959 -4.572 -9.766 1.00 82.62 97 PRO A O 1
ATOM 764 N N . PHE A 1 98 ? 6.514 -6.195 -10.263 1.00 88.62 98 PHE A N 1
ATOM 765 C CA . PHE A 1 98 ? 6.077 -6.500 -8.904 1.00 88.62 98 PHE A CA 1
ATOM 766 C C . PHE A 1 98 ? 6.292 -7.973 -8.536 1.00 88.62 98 PHE A C 1
ATOM 768 O O . PHE A 1 98 ? 5.653 -8.477 -7.609 1.00 88.62 98 PHE A O 1
ATOM 775 N N . GLY A 1 99 ? 7.136 -8.668 -9.304 1.00 85.56 99 GLY A N 1
ATOM 776 C CA . GLY A 1 99 ? 7.286 -10.115 -9.263 1.00 85.56 99 GLY A CA 1
ATOM 777 C C . GLY A 1 99 ? 6.012 -10.859 -9.659 1.00 85.56 99 GLY A C 1
ATOM 778 O O . GLY A 1 99 ? 4.980 -10.271 -9.999 1.00 85.56 99 GLY A O 1
ATOM 779 N N . GLU A 1 100 ? 6.094 -12.180 -9.596 1.00 87.69 100 GLU A N 1
ATOM 780 C CA . GLU A 1 100 ? 4.949 -13.054 -9.814 1.00 87.69 100 GLU A CA 1
ATOM 781 C C . GLU A 1 100 ? 4.076 -13.132 -8.560 1.00 87.69 100 GLU A C 1
ATOM 783 O O . GLU A 1 100 ? 4.563 -13.137 -7.421 1.00 87.69 100 GLU A O 1
ATOM 788 N N . GLY A 1 101 ? 2.763 -13.167 -8.788 1.00 88.50 101 GLY A N 1
ATOM 789 C CA . GLY A 1 101 ? 1.792 -13.408 -7.733 1.00 88.50 101 GLY A CA 1
ATOM 790 C C . GLY A 1 101 ? 1.873 -14.845 -7.193 1.00 88.50 101 GLY A C 1
ATOM 791 O O . GLY A 1 101 ? 2.557 -15.690 -7.767 1.00 88.50 101 GLY A O 1
ATOM 792 N N . PRO A 1 102 ? 1.157 -15.149 -6.099 1.00 95.25 102 PRO A N 1
ATOM 793 C CA . PRO A 1 102 ? 0.303 -14.236 -5.342 1.00 95.25 102 PRO A CA 1
ATOM 794 C C . PRO A 1 102 ? 1.095 -13.200 -4.522 1.00 95.25 102 PRO A C 1
ATOM 796 O O . PRO A 1 102 ? 2.181 -13.474 -4.004 1.00 95.25 102 PRO A O 1
ATOM 799 N N . TRP A 1 103 ? 0.539 -11.992 -4.401 1.00 96.06 103 TRP A N 1
ATOM 800 C CA . TRP A 1 103 ? 1.124 -10.860 -3.674 1.00 96.06 103 TRP A CA 1
ATOM 801 C C . TRP A 1 103 ? 0.603 -10.763 -2.234 1.00 96.06 103 TRP A C 1
ATOM 803 O O . TRP A 1 103 ? -0.399 -11.376 -1.860 1.00 96.06 103 TRP A O 1
ATOM 813 N N . MET A 1 104 ? 1.299 -9.980 -1.408 1.00 96.75 104 MET A N 1
ATOM 814 C CA . MET A 1 104 ? 0.976 -9.813 0.010 1.00 96.75 104 MET A CA 1
ATOM 815 C C . MET A 1 104 ? -0.339 -9.062 0.206 1.00 96.75 104 MET A C 1
ATOM 817 O O . MET A 1 104 ? -0.504 -7.961 -0.304 1.00 96.75 104 MET A O 1
ATOM 821 N N . CYS A 1 105 ? -1.249 -9.579 1.026 1.00 97.62 105 CYS A N 1
ATOM 822 C CA . CYS A 1 105 ? -2.325 -8.739 1.538 1.00 97.62 105 CYS A CA 1
ATOM 823 C C . CYS A 1 105 ? -1.788 -7.832 2.647 1.00 97.62 105 CYS A C 1
ATOM 825 O O . CYS A 1 105 ? -1.158 -8.300 3.594 1.00 97.62 105 CYS A O 1
ATOM 827 N N . LEU A 1 106 ? -2.061 -6.533 2.562 1.00 97.25 106 LEU A N 1
ATOM 828 C CA . LEU A 1 106 ? -1.613 -5.552 3.554 1.00 97.25 106 LEU A CA 1
ATOM 829 C C . LEU A 1 106 ? -2.770 -4.986 4.392 1.00 97.25 106 LEU A C 1
ATOM 831 O O . LEU A 1 106 ? -2.625 -3.946 5.031 1.00 97.25 106 LEU A O 1
ATOM 835 N N . ASN A 1 107 ? -3.901 -5.696 4.427 1.00 97.88 107 ASN A N 1
ATOM 836 C CA . ASN A 1 107 ? -5.019 -5.387 5.308 1.00 97.88 107 ASN A CA 1
ATOM 837 C C . ASN A 1 107 ? -4.703 -5.810 6.750 1.00 97.88 107 ASN A C 1
ATOM 839 O O . ASN A 1 107 ? -4.735 -6.996 7.066 1.00 97.88 107 ASN A O 1
ATOM 843 N N . SER A 1 108 ? -4.419 -4.849 7.624 1.00 97.19 108 SER A N 1
ATOM 844 C CA . SER A 1 108 ? -4.105 -5.072 9.046 1.00 97.19 108 SER A CA 1
ATOM 845 C C . SER A 1 108 ? -5.236 -5.718 9.853 1.00 97.19 108 SER A C 1
ATOM 847 O O . SER A 1 108 ? -4.961 -6.303 10.896 1.00 97.19 108 SER A O 1
ATOM 849 N N . ALA A 1 109 ? -6.481 -5.627 9.380 1.00 97.12 109 ALA A N 1
ATOM 850 C CA . ALA A 1 109 ? -7.640 -6.268 9.997 1.00 97.12 109 ALA A CA 1
ATOM 851 C C . ALA A 1 109 ? -7.889 -7.697 9.482 1.00 97.12 109 ALA A C 1
ATOM 853 O O . ALA A 1 109 ? -8.707 -8.416 10.047 1.00 97.12 109 ALA A O 1
ATOM 854 N N . GLY A 1 110 ? -7.225 -8.107 8.396 1.00 95.06 110 GLY A N 1
ATOM 855 C CA . GLY A 1 110 ? -7.400 -9.433 7.810 1.00 95.06 110 GLY A CA 1
ATOM 856 C C . GLY A 1 110 ? -6.626 -10.510 8.569 1.00 95.06 110 GLY A C 1
ATOM 857 O O . GLY A 1 110 ? -5.472 -10.307 8.941 1.00 95.06 110 GLY A O 1
ATOM 858 N N . SER A 1 111 ? -7.218 -11.700 8.708 1.00 96.38 111 SER A N 1
ATOM 859 C CA . SER A 1 111 ? -6.556 -12.889 9.280 1.00 96.38 111 SER A CA 1
ATOM 860 C C . SER A 1 111 ? -5.297 -13.323 8.513 1.00 96.38 111 SER A C 1
ATOM 862 O O . SER A 1 111 ? -4.427 -13.991 9.060 1.00 96.38 111 SER A O 1
ATOM 864 N N . HIS A 1 112 ? -5.186 -12.908 7.252 1.00 97.00 112 HIS A N 1
ATOM 865 C CA . HIS A 1 112 ? -4.091 -13.196 6.328 1.00 97.00 112 HIS A CA 1
ATOM 866 C C . HIS A 1 112 ? -3.189 -11.966 6.093 1.00 97.00 112 HIS A C 1
ATOM 868 O O . HIS A 1 112 ? -2.582 -11.812 5.028 1.00 97.00 112 HIS A O 1
ATOM 874 N N . TYR A 1 113 ? -3.115 -11.045 7.062 1.00 97.00 113 TYR A N 1
ATOM 875 C CA . TYR A 1 113 ? -2.223 -9.888 6.985 1.00 97.00 113 TYR A CA 1
ATOM 876 C C . TYR A 1 113 ? -0.772 -10.329 6.746 1.00 97.00 113 TYR A C 1
ATOM 878 O O . TYR A 1 113 ? -0.228 -11.154 7.478 1.00 97.00 113 TYR A O 1
ATOM 886 N N . ARG A 1 114 ? -0.136 -9.748 5.721 1.00 96.00 114 ARG A N 1
ATOM 887 C CA . ARG A 1 114 ? 1.211 -10.089 5.231 1.00 96.00 114 ARG A CA 1
ATOM 888 C C . ARG A 1 114 ? 1.365 -11.536 4.753 1.00 96.00 114 ARG A C 1
ATOM 890 O O . ARG A 1 114 ? 2.474 -12.058 4.758 1.00 96.00 114 ARG A O 1
ATOM 897 N N . GLN A 1 115 ? 0.289 -12.168 4.297 1.00 97.25 115 GLN A N 1
ATOM 898 C CA . GLN A 1 115 ? 0.354 -13.451 3.598 1.00 97.25 115 GLN A CA 1
ATOM 899 C C . GLN A 1 115 ? 0.143 -13.259 2.092 1.00 97.25 115 GLN A C 1
ATOM 901 O O . GLN A 1 115 ? -0.548 -12.329 1.660 1.00 97.25 115 GLN A O 1
ATOM 906 N N . ARG A 1 116 ? 0.742 -14.142 1.286 1.00 96.62 116 ARG A N 1
ATOM 907 C CA . ARG A 1 116 ? 0.640 -14.131 -0.179 1.00 96.62 116 ARG A CA 1
ATOM 908 C C . ARG A 1 116 ? -0.686 -14.734 -0.647 1.00 96.62 116 ARG A C 1
ATOM 910 O O . ARG A 1 116 ? -0.743 -15.910 -0.985 1.00 96.62 116 ARG A O 1
ATOM 917 N N . VAL A 1 117 ? -1.742 -13.927 -0.669 1.00 97.12 117 VAL A N 1
ATOM 918 C CA . VAL A 1 117 ? -3.093 -14.365 -1.082 1.00 97.12 117 VAL A CA 1
ATOM 919 C C . VAL A 1 117 ? -3.718 -13.489 -2.167 1.00 97.12 117 VAL A C 1
ATOM 921 O O . VAL A 1 117 ? -4.785 -13.800 -2.678 1.00 97.12 117 VAL A O 1
ATOM 924 N N . VAL A 1 118 ? -3.083 -12.372 -2.531 1.00 97.25 118 VAL A N 1
ATOM 925 C CA . VAL A 1 118 ? -3.614 -11.477 -3.561 1.00 97.25 118 VAL A CA 1
ATOM 926 C C . VAL A 1 118 ? -3.279 -12.040 -4.934 1.00 97.25 118 VAL A C 1
ATOM 928 O O . VAL A 1 118 ? -2.112 -12.085 -5.310 1.00 97.25 118 VAL A O 1
ATOM 931 N N . THR A 1 119 ? -4.289 -12.438 -5.697 1.00 94.50 119 THR A N 1
ATOM 932 C CA . THR A 1 119 ? -4.127 -13.044 -7.032 1.00 94.50 119 THR A CA 1
ATOM 933 C C . THR A 1 119 ? -4.389 -12.061 -8.171 1.00 94.50 119 THR A C 1
ATOM 935 O O . THR A 1 119 ? -3.974 -12.301 -9.302 1.00 94.50 119 THR A O 1
ATOM 938 N N . LYS A 1 120 ? -5.023 -10.916 -7.885 1.00 95.25 120 LYS A N 1
ATOM 939 C CA . LYS A 1 120 ? -5.355 -9.890 -8.878 1.00 95.25 120 LYS A CA 1
ATOM 940 C C . LYS A 1 120 ? -4.448 -8.666 -8.747 1.00 95.25 120 LYS A C 1
ATOM 942 O O . LYS A 1 120 ? -4.513 -7.939 -7.753 1.00 95.25 120 LYS A O 1
ATOM 947 N N . CYS A 1 121 ? -3.655 -8.405 -9.787 1.00 94.12 121 CYS A N 1
ATOM 948 C CA . CYS A 1 121 ? -2.884 -7.173 -9.951 1.00 94.12 121 CYS A CA 1
ATOM 949 C C . CYS A 1 121 ? -3.113 -6.579 -11.343 1.00 94.12 121 CYS A C 1
ATOM 951 O O . CYS A 1 121 ? -2.939 -7.259 -12.350 1.00 94.12 121 CYS A O 1
ATOM 953 N N . ILE A 1 122 ? -3.484 -5.300 -11.395 1.00 92.06 122 ILE A N 1
ATOM 954 C CA . ILE A 1 122 ? -3.556 -4.523 -12.637 1.00 92.06 122 ILE A CA 1
ATOM 955 C C . ILE A 1 122 ? -2.363 -3.575 -12.667 1.00 92.06 122 ILE A C 1
ATOM 957 O O . ILE A 1 122 ? -2.219 -2.734 -11.777 1.00 92.06 122 ILE A O 1
ATOM 961 N N . ILE A 1 123 ? -1.525 -3.696 -13.694 1.00 88.31 123 ILE A N 1
ATOM 962 C CA . ILE A 1 123 ? -0.345 -2.851 -13.878 1.00 88.31 123 ILE A CA 1
ATOM 963 C C . ILE A 1 123 ? -0.682 -1.754 -14.883 1.00 88.31 123 ILE A C 1
ATOM 965 O O . ILE A 1 123 ? -0.959 -2.022 -16.048 1.00 88.31 123 ILE A O 1
ATOM 969 N N . THR A 1 124 ? -0.630 -0.507 -14.430 1.00 83.94 124 THR A N 1
ATOM 970 C CA . THR A 1 124 ? -0.797 0.684 -15.272 1.00 83.94 124 THR A CA 1
ATOM 971 C C . THR A 1 124 ? 0.511 1.456 -15.362 1.00 83.94 124 THR A C 1
ATOM 973 O O . THR A 1 124 ? 1.325 1.400 -14.441 1.00 83.94 124 THR A O 1
ATOM 976 N N . ARG A 1 125 ? 0.712 2.215 -16.441 1.00 72.69 125 ARG A N 1
ATOM 977 C CA . ARG A 1 125 ? 1.825 3.167 -16.551 1.00 72.69 125 ARG A CA 1
ATOM 978 C C . ARG A 1 125 ? 1.350 4.547 -16.131 1.00 72.69 125 ARG A C 1
ATOM 980 O O . ARG A 1 125 ? 0.327 5.017 -16.622 1.00 72.69 125 ARG A O 1
ATOM 987 N N . ASP A 1 126 ? 2.101 5.193 -15.254 1.00 65.75 126 ASP A N 1
ATOM 988 C CA . ASP A 1 126 ? 1.875 6.600 -14.953 1.00 65.75 126 ASP A CA 1
ATOM 989 C C . ASP A 1 126 ? 2.652 7.462 -15.963 1.00 65.75 126 ASP A C 1
ATOM 991 O O . ASP A 1 126 ? 3.880 7.595 -15.915 1.00 65.75 126 ASP A O 1
ATOM 995 N N . TYR A 1 127 ? 1.921 8.016 -16.932 1.00 51.66 127 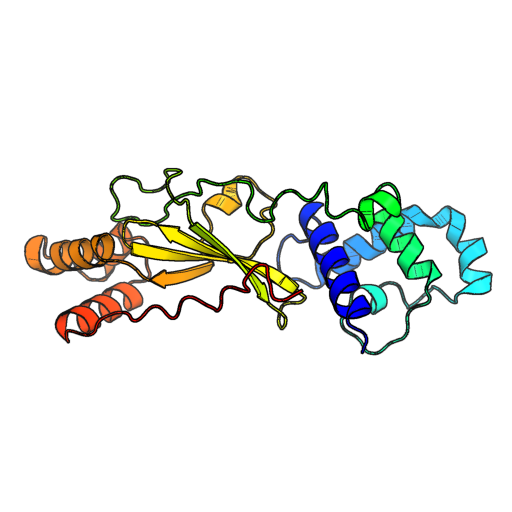TYR A N 1
ATOM 996 C CA . TYR A 1 127 ? 2.475 8.859 -17.994 1.00 51.66 127 TYR A CA 1
ATOM 997 C C . TYR A 1 127 ? 2.996 10.213 -17.478 1.00 51.66 127 TYR A C 1
ATOM 999 O O . TYR A 1 127 ? 3.864 10.825 -18.122 1.00 51.66 127 TYR A O 1
ATOM 1007 N N . GLU A 1 128 ? 2.519 10.663 -16.313 1.00 50.91 128 GLU A N 1
ATOM 1008 C CA . GLU A 1 128 ? 2.999 11.872 -15.643 1.00 50.91 128 GLU A CA 1
ATOM 1009 C C . GLU A 1 128 ? 4.321 11.588 -14.916 1.00 50.91 128 GLU A C 1
ATOM 1011 O O . GLU A 1 128 ? 5.285 12.345 -15.071 1.00 50.91 128 GLU A O 1
ATOM 1016 N N . THR A 1 129 ? 4.445 10.440 -14.236 1.00 53.34 129 THR A N 1
ATOM 1017 C CA . THR A 1 129 ? 5.694 10.021 -13.566 1.00 53.34 129 THR A CA 1
ATOM 1018 C C . THR A 1 129 ? 6.607 9.146 -14.429 1.00 53.34 129 THR A C 1
ATOM 1020 O O . THR A 1 129 ? 7.112 8.111 -14.004 1.00 53.34 129 THR A O 1
ATOM 1023 N N . ARG A 1 130 ? 6.923 9.611 -15.644 1.00 58.12 130 ARG A N 1
ATOM 1024 C CA . ARG A 1 130 ? 7.981 9.028 -16.508 1.00 58.12 130 ARG A CA 1
ATOM 1025 C C . ARG A 1 130 ? 7.778 7.547 -16.881 1.00 58.12 130 ARG A C 1
ATOM 1027 O O . ARG A 1 130 ? 8.750 6.866 -17.190 1.00 58.12 130 ARG A O 1
ATOM 1034 N N . GLY A 1 131 ? 6.541 7.052 -16.878 1.00 63.88 131 GLY A N 1
ATOM 1035 C CA . GLY A 1 131 ? 6.244 5.664 -17.236 1.00 63.88 131 GLY A CA 1
ATOM 1036 C C . GLY A 1 131 ? 6.546 4.657 -16.125 1.00 63.88 131 GLY A C 1
ATOM 1037 O O . GLY A 1 131 ? 6.621 3.462 -16.410 1.00 63.88 131 GLY A O 1
ATOM 1038 N N . ILE A 1 132 ? 6.701 5.115 -14.875 1.00 74.44 132 ILE A N 1
ATOM 1039 C CA . ILE A 1 132 ? 6.850 4.238 -13.710 1.00 74.44 132 ILE A CA 1
ATOM 1040 C C . ILE A 1 132 ? 5.629 3.302 -13.623 1.00 74.44 132 ILE A C 1
ATOM 1042 O O . ILE A 1 132 ? 4.486 3.776 -13.689 1.00 74.44 132 ILE A O 1
ATOM 1046 N N . PRO A 1 133 ? 5.832 1.977 -13.490 1.00 83.94 133 PRO A N 1
ATOM 1047 C CA . PRO A 1 133 ? 4.725 1.048 -13.352 1.00 83.94 133 PRO A CA 1
ATOM 1048 C C . PRO A 1 133 ? 4.038 1.246 -12.000 1.00 83.94 133 PRO A C 1
ATOM 1050 O O . PRO A 1 133 ? 4.678 1.386 -10.955 1.00 83.94 133 PRO A O 1
ATOM 1053 N N . VAL A 1 134 ? 2.712 1.215 -12.017 1.00 88.81 134 VAL A N 1
ATOM 1054 C CA . VAL A 1 134 ? 1.865 1.259 -10.828 1.00 88.81 134 VAL A CA 1
ATOM 1055 C C . VAL A 1 134 ? 1.015 0.001 -10.808 1.00 88.81 134 VAL A C 1
ATOM 1057 O O . VAL A 1 134 ? 0.157 -0.188 -11.668 1.00 88.81 134 VAL A O 1
ATOM 1060 N N . GLY A 1 135 ? 1.253 -0.856 -9.822 1.00 92.94 135 GLY A N 1
ATOM 1061 C CA . GLY A 1 135 ? 0.462 -2.054 -9.581 1.00 92.94 135 GLY A CA 1
ATOM 1062 C C . GLY A 1 135 ? -0.727 -1.707 -8.700 1.00 92.94 135 GLY A C 1
ATOM 1063 O O . GLY A 1 135 ? -0.565 -1.016 -7.694 1.00 92.94 135 GLY A O 1
ATOM 1064 N N . THR A 1 136 ? -1.921 -2.156 -9.075 1.00 96.75 136 THR A N 1
ATOM 1065 C CA . THR A 1 136 ? -3.134 -2.103 -8.254 1.00 96.75 136 THR A CA 1
ATOM 1066 C C . THR A 1 136 ? -3.505 -3.516 -7.846 1.00 96.75 136 THR A C 1
ATOM 1068 O O . THR A 1 136 ? -3.909 -4.309 -8.690 1.00 96.75 136 THR A O 1
ATOM 1071 N N . PHE A 1 137 ? -3.378 -3.800 -6.557 1.00 97.31 137 PHE A N 1
ATOM 1072 C CA . PHE A 1 137 ? -3.537 -5.117 -5.956 1.00 97.31 137 PHE A CA 1
ATOM 1073 C C . PHE A 1 137 ? -4.911 -5.204 -5.302 1.00 97.31 137 PHE A C 1
ATOM 1075 O O . PHE A 1 137 ? -5.274 -4.317 -4.525 1.00 97.31 137 PHE A O 1
ATOM 1082 N N . SER A 1 138 ? -5.672 -6.250 -5.617 1.00 97.25 138 SER A N 1
ATOM 1083 C CA . SER A 1 138 ? -7.035 -6.451 -5.115 1.00 97.25 138 SER A CA 1
ATOM 1084 C C . SER A 1 138 ? -7.141 -7.786 -4.395 1.00 97.25 138 SER A C 1
ATOM 1086 O O . SER A 1 138 ? -7.055 -8.834 -5.026 1.00 97.25 138 SER A O 1
ATOM 1088 N N . CYS A 1 139 ? -7.311 -7.736 -3.075 1.00 97.38 139 CYS A N 1
ATOM 1089 C CA . CYS A 1 139 ? -7.518 -8.918 -2.248 1.00 97.38 139 CYS A CA 1
ATOM 1090 C C . CYS A 1 139 ? -9.007 -9.267 -2.147 1.00 97.38 139 CYS A C 1
ATOM 1092 O O . CYS A 1 139 ? -9.849 -8.368 -2.103 1.00 97.38 139 CYS A O 1
ATOM 1094 N N . ASP A 1 140 ? -9.317 -10.552 -1.989 1.00 95.12 140 ASP A N 1
ATOM 1095 C CA . ASP A 1 140 ? -10.687 -11.045 -1.804 1.00 95.12 140 ASP A CA 1
ATOM 1096 C C . ASP A 1 140 ? -11.329 -10.564 -0.491 1.00 95.12 140 ASP A C 1
ATOM 1098 O O . ASP A 1 140 ? -12.549 -10.474 -0.396 1.00 95.12 140 ASP A O 1
ATOM 1102 N N . CYS A 1 141 ? -10.535 -10.124 0.497 1.00 93.81 141 CYS A N 1
ATOM 1103 C CA . CYS A 1 141 ? -11.066 -9.424 1.680 1.00 93.81 141 CYS A CA 1
ATOM 1104 C C . CYS A 1 141 ? -11.575 -7.997 1.394 1.00 93.81 141 CYS A C 1
ATOM 1106 O O . CYS A 1 141 ? -11.960 -7.262 2.306 1.00 93.81 141 CYS A O 1
ATOM 1108 N N . GLY A 1 142 ? -11.538 -7.571 0.129 1.00 94.88 142 GLY A N 1
ATOM 1109 C CA . GLY A 1 142 ? -11.983 -6.261 -0.336 1.00 94.88 142 GLY A CA 1
ATOM 1110 C C . GLY A 1 142 ? -10.936 -5.154 -0.206 1.00 94.88 142 GLY A C 1
ATOM 1111 O O . GLY A 1 142 ? -11.174 -4.039 -0.676 1.00 94.88 142 GLY A O 1
ATOM 1112 N N . PHE A 1 143 ? -9.777 -5.432 0.399 1.00 97.44 143 PHE A N 1
ATOM 1113 C CA . PHE A 1 143 ? -8.694 -4.457 0.509 1.00 97.44 143 PHE A CA 1
ATOM 1114 C C . PHE A 1 143 ? -8.006 -4.269 -0.848 1.00 97.44 143 PHE A C 1
ATOM 1116 O O . PHE A 1 143 ? -7.521 -5.226 -1.460 1.00 97.44 143 PHE A O 1
ATOM 1123 N N . VAL A 1 144 ? -7.951 -3.020 -1.314 1.00 97.94 144 VAL A N 1
ATOM 1124 C CA . VAL A 1 144 ? -7.335 -2.644 -2.590 1.00 97.94 144 VAL A CA 1
ATOM 1125 C C . VAL A 1 144 ? -6.323 -1.540 -2.354 1.00 97.94 144 VAL A C 1
ATOM 1127 O O . VAL A 1 144 ? -6.653 -0.478 -1.820 1.00 97.94 144 VAL A O 1
ATOM 1130 N N . TYR A 1 145 ? -5.097 -1.748 -2.812 1.00 97.06 145 TYR A N 1
ATOM 1131 C CA . TYR A 1 145 ? -4.020 -0.776 -2.665 1.00 97.06 145 TYR A CA 1
ATOM 1132 C C . TYR A 1 145 ? -3.158 -0.714 -3.922 1.00 97.06 145 TYR A C 1
ATOM 1134 O O . TYR A 1 145 ? -3.191 -1.606 -4.767 1.00 97.06 145 TYR A O 1
ATOM 1142 N N . SER A 1 146 ? -2.399 0.369 -4.068 1.00 95.12 146 SER A N 1
ATOM 1143 C CA . SER A 1 146 ? -1.425 0.512 -5.145 1.00 95.12 146 SER A CA 1
ATOM 1144 C C . SER A 1 146 ? 0.005 0.581 -4.640 1.00 95.12 146 SER A C 1
ATOM 1146 O O . SER A 1 146 ? 0.254 1.173 -3.588 1.00 95.12 146 SER A O 1
ATOM 1148 N N . ARG A 1 147 ? 0.943 0.073 -5.442 1.00 91.62 147 ARG A N 1
ATOM 1149 C CA . ARG A 1 147 ? 2.392 0.223 -5.257 1.00 91.62 147 ARG A CA 1
ATOM 1150 C C . ARG A 1 147 ? 3.010 0.824 -6.517 1.00 91.62 147 ARG A C 1
ATOM 1152 O O . ARG A 1 147 ? 2.620 0.464 -7.626 1.00 91.62 147 ARG A O 1
ATOM 1159 N N . ARG A 1 148 ? 3.946 1.758 -6.343 1.00 88.25 148 ARG A N 1
ATOM 1160 C CA . ARG A 1 148 ? 4.811 2.236 -7.432 1.00 88.25 148 ARG A CA 1
ATOM 1161 C C . ARG A 1 148 ? 6.020 1.317 -7.499 1.00 88.25 148 ARG A C 1
ATOM 1163 O O . ARG A 1 148 ? 6.599 1.050 -6.452 1.00 88.25 148 ARG A O 1
ATOM 1170 N N . GLY A 1 149 ? 6.336 0.840 -8.692 1.00 80.81 149 GLY A N 1
ATOM 1171 C CA . GLY A 1 149 ? 7.433 -0.088 -8.925 1.00 80.81 149 GLY A CA 1
ATOM 1172 C C . GLY A 1 149 ? 8.551 0.510 -9.783 1.00 80.81 149 GLY A C 1
ATOM 1173 O O . GLY A 1 149 ? 8.617 1.730 -9.943 1.00 80.81 149 GLY A O 1
ATOM 1174 N N . PRO A 1 150 ? 9.384 -0.351 -10.387 1.00 84.50 150 PRO A N 1
ATOM 1175 C CA . PRO A 1 150 ? 9.478 -1.777 -10.068 1.00 84.50 150 PRO A CA 1
ATOM 1176 C C . PRO A 1 150 ? 9.932 -2.000 -8.615 1.00 84.50 150 PRO A C 1
ATOM 1178 O O . PRO A 1 150 ? 10.511 -1.103 -8.009 1.00 84.50 150 PRO A O 1
ATOM 1181 N N . ASP A 1 151 ? 9.651 -3.177 -8.065 1.00 82.88 151 ASP A N 1
ATOM 1182 C CA . ASP A 1 151 ? 10.236 -3.619 -6.802 1.00 82.88 151 ASP A CA 1
ATOM 1183 C C . ASP A 1 151 ? 11.733 -3.865 -7.030 1.00 82.88 151 ASP A C 1
ATOM 1185 O O . ASP A 1 151 ? 12.115 -4.670 -7.883 1.00 82.88 151 ASP A O 1
ATOM 1189 N N . THR A 1 152 ? 12.574 -3.149 -6.293 1.00 78.44 152 THR A N 1
ATOM 1190 C CA . THR A 1 152 ? 14.037 -3.270 -6.339 1.00 78.44 152 THR A CA 1
ATOM 1191 C C . THR A 1 152 ? 14.575 -4.017 -5.126 1.00 78.44 152 THR A C 1
ATOM 1193 O O . THR A 1 152 ? 15.573 -4.726 -5.238 1.00 78.44 152 THR A O 1
ATOM 1196 N N . ASP A 1 153 ? 13.884 -3.905 -3.990 1.00 80.56 153 ASP A N 1
ATOM 1197 C CA . ASP A 1 153 ? 14.244 -4.543 -2.729 1.00 80.56 153 ASP A CA 1
ATOM 1198 C C . ASP A 1 153 ? 13.184 -5.559 -2.293 1.00 80.56 153 ASP A C 1
ATOM 1200 O O . ASP A 1 153 ? 11.988 -5.410 -2.555 1.00 80.56 153 ASP A O 1
ATOM 1204 N N . LYS A 1 154 ? 13.602 -6.577 -1.531 1.00 82.06 154 LYS A N 1
ATOM 1205 C CA . LYS A 1 154 ? 12.685 -7.599 -0.988 1.00 82.06 154 LYS A CA 1
ATOM 1206 C C . LYS A 1 154 ? 11.556 -6.989 -0.148 1.00 82.06 154 LYS A C 1
ATOM 1208 O O . LYS A 1 154 ? 10.448 -7.524 -0.133 1.00 82.06 154 LYS A O 1
ATOM 1213 N N . ASP A 1 155 ? 11.815 -5.861 0.509 1.00 87.94 155 ASP A N 1
ATOM 1214 C CA . ASP A 1 155 ? 10.847 -5.188 1.376 1.00 87.94 155 ASP A CA 1
ATOM 1215 C C . ASP A 1 155 ? 9.833 -4.317 0.621 1.00 87.94 155 ASP A C 1
ATOM 1217 O O . ASP A 1 155 ? 8.816 -3.912 1.195 1.00 87.94 155 ASP A O 1
ATOM 1221 N N . ASP A 1 156 ? 10.039 -4.074 -0.678 1.00 88.31 156 ASP A N 1
ATOM 1222 C CA . ASP A 1 156 ? 9.082 -3.329 -1.502 1.00 88.31 156 ASP A CA 1
ATOM 1223 C C . ASP A 1 156 ? 7.723 -4.023 -1.556 1.00 88.31 156 ASP A C 1
ATOM 1225 O O . ASP A 1 156 ? 6.682 -3.361 -1.610 1.00 88.31 156 ASP A O 1
ATOM 1229 N N . CYS A 1 157 ? 7.702 -5.351 -1.408 1.00 91.19 157 CYS A N 1
ATOM 1230 C CA . CYS A 1 157 ? 6.464 -6.114 -1.387 1.00 91.19 157 CYS A CA 1
ATOM 1231 C C . CYS A 1 157 ? 5.495 -5.694 -0.257 1.00 91.19 157 CYS A C 1
ATOM 1233 O O . CYS A 1 157 ? 4.286 -5.896 -0.398 1.00 91.19 157 CYS A O 1
ATOM 1235 N N . TYR A 1 158 ? 5.992 -5.043 0.806 1.00 93.50 158 TYR A N 1
ATOM 1236 C CA . TYR A 1 158 ? 5.203 -4.535 1.935 1.00 93.50 158 TYR A CA 1
ATOM 1237 C C . TYR A 1 158 ? 4.813 -3.055 1.823 1.00 93.50 158 TYR A C 1
ATOM 1239 O O . TYR A 1 158 ? 4.084 -2.550 2.683 1.00 93.50 158 TYR A O 1
ATOM 1247 N N . LYS A 1 159 ? 5.294 -2.332 0.804 1.00 92.25 159 LYS A N 1
ATOM 1248 C CA . LYS A 1 159 ? 5.026 -0.897 0.657 1.00 92.25 159 LYS A CA 1
ATOM 1249 C C . LYS A 1 159 ? 3.613 -0.656 0.125 1.00 92.25 159 LYS A C 1
ATOM 1251 O O . LYS A 1 159 ? 3.218 -1.177 -0.919 1.00 92.25 159 LYS A O 1
ATOM 1256 N N . ILE A 1 160 ? 2.878 0.216 0.814 1.00 94.31 160 ILE A N 1
ATOM 1257 C CA . ILE A 1 160 ? 1.605 0.768 0.344 1.00 94.31 160 ILE A CA 1
ATOM 1258 C C . ILE A 1 160 ? 1.864 2.174 -0.188 1.00 94.31 160 ILE A C 1
ATOM 1260 O O . ILE A 1 160 ? 2.335 3.041 0.540 1.00 94.31 160 ILE A O 1
ATOM 1264 N N . GLY A 1 161 ? 1.522 2.411 -1.453 1.00 91.88 161 GLY A N 1
ATOM 1265 C CA . GLY A 1 161 ? 1.461 3.756 -2.019 1.00 91.88 161 GLY A CA 1
ATOM 1266 C C . GLY A 1 161 ? 0.157 4.453 -1.636 1.00 91.88 161 GLY A C 1
ATOM 1267 O O . GLY A 1 161 ? 0.153 5.403 -0.862 1.00 91.88 161 GLY A O 1
ATOM 1268 N N . ARG A 1 162 ? -0.970 3.974 -2.174 1.00 92.75 162 ARG A N 1
ATOM 1269 C CA . ARG A 1 162 ? -2.304 4.512 -1.869 1.00 92.75 162 ARG A CA 1
ATOM 1270 C C . ARG A 1 162 ? -3.272 3.374 -1.593 1.00 92.75 162 ARG A C 1
ATOM 1272 O O . ARG A 1 162 ? -3.353 2.433 -2.377 1.00 92.75 162 ARG A O 1
ATOM 1279 N N . ILE A 1 163 ? -4.040 3.492 -0.515 1.00 96.19 163 ILE A N 1
ATOM 1280 C CA . ILE A 1 163 ? -5.194 2.624 -0.269 1.00 96.19 163 ILE A CA 1
ATOM 1281 C C . ILE A 1 163 ? -6.342 3.139 -1.139 1.00 96.19 163 ILE A C 1
ATOM 1283 O O . ILE A 1 163 ? -6.737 4.302 -1.035 1.00 96.19 163 ILE A O 1
ATOM 1287 N N . LYS A 1 164 ? -6.829 2.289 -2.043 1.00 95.12 164 LYS A N 1
ATOM 1288 C CA . LYS A 1 164 ? -7.955 2.579 -2.941 1.00 95.12 164 LYS A CA 1
ATOM 1289 C C . LYS A 1 164 ? -9.278 2.090 -2.359 1.00 95.12 164 LYS A C 1
ATOM 1291 O O . LYS A 1 164 ? -10.299 2.727 -2.587 1.00 95.12 164 LYS A O 1
ATOM 1296 N N . ASN A 1 165 ? -9.247 0.994 -1.602 1.00 95.81 165 ASN A N 1
ATOM 1297 C CA . ASN A 1 165 ? -10.386 0.485 -0.849 1.00 95.81 165 ASN A CA 1
ATOM 1298 C C . ASN A 1 165 ? -9.906 -0.180 0.443 1.00 95.81 165 ASN A C 1
ATOM 1300 O O . ASN A 1 165 ? -8.942 -0.944 0.410 1.00 95.81 165 ASN A O 1
ATOM 1304 N N . PHE A 1 166 ? -10.580 0.096 1.559 1.00 95.56 166 PHE A N 1
ATOM 1305 C CA . PHE A 1 166 ? -10.319 -0.586 2.829 1.00 95.56 166 PHE A CA 1
ATOM 1306 C C . PHE A 1 166 ? -10.986 -1.966 2.873 1.00 95.56 166 PHE A C 1
ATOM 1308 O O . PHE A 1 166 ? -10.432 -2.901 3.444 1.00 95.56 166 PHE A O 1
ATOM 1315 N N . GLY A 1 167 ? -12.130 -2.119 2.207 1.00 94.50 167 GLY A N 1
ATOM 1316 C CA . GLY A 1 167 ? -12.865 -3.376 2.197 1.00 94.50 167 GLY A CA 1
ATOM 1317 C C . GLY A 1 167 ? -13.585 -3.661 3.513 1.00 94.50 167 GLY A C 1
ATOM 1318 O O . GLY A 1 167 ? -13.281 -3.099 4.568 1.00 94.50 167 GLY A O 1
ATOM 1319 N N . ARG A 1 168 ? -14.548 -4.578 3.432 1.00 92.25 168 ARG A N 1
ATOM 1320 C CA . ARG A 1 168 ? -15.481 -4.891 4.515 1.00 92.25 168 ARG A CA 1
ATOM 1321 C C . ARG A 1 168 ? -14.773 -5.307 5.805 1.00 92.25 168 ARG A C 1
ATOM 1323 O O . ARG A 1 168 ? -15.060 -4.749 6.855 1.00 92.25 168 ARG A O 1
ATOM 1330 N N . THR A 1 169 ? -13.790 -6.205 5.714 1.00 95.69 169 THR A N 1
ATOM 1331 C CA . THR A 1 169 ? -13.052 -6.715 6.883 1.00 95.69 169 THR A CA 1
ATOM 1332 C C . THR A 1 169 ? -12.385 -5.601 7.692 1.00 95.69 169 THR A C 1
ATOM 1334 O O . THR A 1 169 ? -12.342 -5.654 8.917 1.00 95.69 169 THR A O 1
ATOM 1337 N N . TRP A 1 170 ? -11.852 -4.578 7.019 1.00 97.69 170 TRP A N 1
ATOM 1338 C CA . TRP A 1 170 ? -11.221 -3.451 7.701 1.00 97.69 170 TRP A CA 1
ATOM 1339 C C . TRP A 1 170 ? -12.259 -2.505 8.313 1.00 97.69 170 TRP A C 1
ATOM 1341 O O . TRP A 1 170 ? -12.079 -2.027 9.431 1.00 97.69 170 TRP A O 1
ATOM 1351 N N . GLU A 1 171 ? -13.346 -2.244 7.586 1.00 96.56 171 GLU A N 1
ATOM 1352 C CA . GLU A 1 171 ? -14.427 -1.356 8.022 1.00 96.56 171 GLU A CA 1
ATOM 1353 C C . GLU A 1 171 ? -15.163 -1.905 9.250 1.00 96.56 171 GLU A C 1
ATOM 1355 O O . GLU A 1 171 ? -15.341 -1.169 10.220 1.00 96.56 171 GLU A O 1
ATOM 1360 N N . GLU A 1 172 ? -15.505 -3.196 9.253 1.00 95.94 172 GLU A N 1
ATOM 1361 C CA . GLU A 1 172 ? -16.108 -3.882 10.405 1.00 95.94 172 GLU A CA 1
ATOM 1362 C C . GLU A 1 172 ? -15.185 -3.801 11.626 1.00 95.94 172 GLU A C 1
ATOM 1364 O O . GLU A 1 172 ? -15.605 -3.367 12.699 1.00 95.94 172 GLU A O 1
ATOM 1369 N N . ARG A 1 173 ? -13.886 -4.079 11.445 1.00 97.81 173 ARG A N 1
ATOM 1370 C CA . ARG A 1 173 ? -12.918 -4.000 12.545 1.00 97.81 173 ARG A CA 1
ATOM 1371 C C . ARG A 1 173 ? -12.790 -2.588 13.121 1.00 97.81 173 ARG A C 1
ATOM 1373 O O . ARG A 1 173 ? -12.632 -2.440 14.332 1.00 97.81 173 ARG A O 1
ATOM 1380 N N . LEU A 1 174 ? -12.841 -1.550 12.283 1.00 98.12 174 LEU A N 1
ATOM 1381 C CA . LEU A 1 174 ? -12.832 -0.160 12.748 1.00 98.12 174 LEU A CA 1
ATOM 1382 C C . LEU A 1 174 ? -14.057 0.149 13.617 1.00 98.12 174 LEU A C 1
ATOM 1384 O O . LEU A 1 174 ? -13.915 0.799 14.654 1.00 98.12 174 LEU A O 1
ATOM 1388 N N . VAL A 1 175 ? -15.238 -0.305 13.194 1.00 97.75 175 VAL A N 1
ATOM 1389 C CA . VAL A 1 175 ? -16.486 -0.115 13.942 1.00 97.75 175 VAL A CA 1
ATOM 1390 C C . VAL A 1 175 ? -16.415 -0.828 15.291 1.00 97.75 175 VAL A C 1
ATOM 1392 O O . VAL A 1 175 ? -16.689 -0.194 16.308 1.00 97.75 175 VAL A O 1
ATOM 1395 N N . ASP A 1 176 ? -15.959 -2.081 15.325 1.00 98.12 176 ASP A N 1
ATOM 1396 C CA . ASP A 1 176 ? -15.821 -2.852 16.568 1.00 98.12 176 ASP A CA 1
ATOM 1397 C C . ASP A 1 176 ? -14.868 -2.184 17.564 1.00 98.12 176 ASP A C 1
ATOM 1399 O O . ASP A 1 176 ? -15.183 -2.049 18.749 1.00 98.12 176 ASP A O 1
ATOM 1403 N N . LEU A 1 177 ? -13.715 -1.704 17.085 1.00 98.50 177 LEU A N 1
ATOM 1404 C CA . LEU A 1 177 ? -12.731 -1.020 17.925 1.00 98.50 177 LEU A CA 1
ATOM 1405 C C . LEU A 1 177 ? -13.321 0.221 18.610 1.00 98.50 177 LEU A C 1
ATOM 1407 O O . LEU A 1 177 ? -13.012 0.495 19.770 1.00 98.50 177 LEU A O 1
ATOM 1411 N N . ILE A 1 178 ? -14.154 0.984 17.903 1.00 98.06 178 ILE A N 1
ATOM 1412 C CA . ILE A 1 178 ? -14.708 2.245 18.410 1.00 98.06 178 ILE A CA 1
ATOM 1413 C C . ILE A 1 178 ? -15.955 1.998 19.266 1.00 98.06 178 ILE A C 1
ATOM 1415 O O . ILE A 1 178 ? -16.066 2.540 20.368 1.00 98.06 178 ILE A O 1
ATOM 1419 N N . ASN A 1 179 ? -16.888 1.179 18.783 1.00 97.62 179 ASN A N 1
ATOM 1420 C CA . ASN A 1 179 ? -18.203 1.021 19.402 1.00 97.62 179 ASN A CA 1
ATOM 1421 C C . ASN A 1 179 ? -18.198 -0.015 20.520 1.00 97.62 179 ASN A C 1
ATOM 1423 O O . ASN A 1 179 ? -18.775 0.235 21.579 1.00 97.62 179 ASN A O 1
ATOM 1427 N N . THR A 1 180 ? -17.522 -1.139 20.298 1.00 97.31 180 THR A N 1
ATOM 1428 C CA . THR A 1 180 ? -17.511 -2.274 21.223 1.00 97.31 180 THR A CA 1
ATOM 1429 C C . THR A 1 180 ? -16.351 -2.150 22.203 1.00 97.31 180 THR A C 1
ATOM 1431 O O . THR A 1 180 ? -16.558 -2.141 23.412 1.00 97.31 180 THR A O 1
ATOM 1434 N N . GLU A 1 181 ? -15.129 -1.960 21.701 1.00 98.00 181 GLU A N 1
ATOM 1435 C CA . GLU A 1 181 ? -13.923 -1.872 22.542 1.00 98.00 181 GLU A CA 1
ATOM 1436 C C . GLU A 1 181 ? -13.652 -0.463 23.103 1.00 98.00 181 GLU A C 1
ATOM 1438 O O . GLU A 1 181 ? -12.673 -0.264 23.829 1.00 98.00 181 GLU A O 1
ATOM 1443 N N . ARG A 1 182 ? -14.492 0.525 22.757 1.00 97.75 182 ARG A N 1
ATOM 1444 C CA . ARG A 1 182 ? -14.415 1.923 23.228 1.00 97.75 182 ARG A CA 1
ATOM 1445 C C . ARG A 1 182 ? -13.036 2.571 23.028 1.00 97.75 182 ARG A C 1
ATOM 1447 O O . ARG A 1 182 ? -12.617 3.430 23.806 1.00 97.75 182 ARG A O 1
ATOM 1454 N N . LYS A 1 183 ? -12.305 2.178 21.980 1.00 98.00 183 LYS A N 1
ATOM 1455 C CA . LYS A 1 183 ? -10.999 2.758 21.645 1.00 98.00 183 LYS A CA 1
ATOM 1456 C C . LYS A 1 183 ? -11.168 4.150 21.043 1.00 98.00 183 LYS A C 1
ATOM 1458 O O . LYS A 1 183 ? -12.073 4.416 20.255 1.00 98.00 183 LYS A O 1
ATOM 1463 N N . SER A 1 184 ? -10.225 5.038 21.351 1.00 98.06 184 SER A N 1
ATOM 1464 C CA . SER A 1 184 ? -10.126 6.325 20.659 1.00 98.06 184 SER A CA 1
ATOM 1465 C C . SER A 1 184 ? -9.730 6.132 19.190 1.00 98.06 184 SER A C 1
ATOM 1467 O O . SER A 1 184 ? -9.066 5.153 18.841 1.00 98.06 184 SER A O 1
ATOM 1469 N N . TYR A 1 185 ? -10.033 7.113 18.330 1.00 98.12 185 TYR A N 1
ATOM 1470 C CA . TYR A 1 185 ? -9.599 7.088 16.925 1.00 98.12 185 TYR A CA 1
ATOM 1471 C C . TYR A 1 185 ? -8.087 6.890 16.770 1.00 98.12 185 TYR A C 1
ATOM 1473 O O . TYR A 1 185 ? -7.655 6.217 15.842 1.00 98.12 185 TYR A O 1
ATOM 1481 N N . ARG A 1 186 ? -7.276 7.445 17.683 1.00 98.12 186 ARG A N 1
ATOM 1482 C CA . ARG A 1 186 ? -5.816 7.263 17.668 1.00 98.12 186 ARG A CA 1
ATOM 1483 C C . ARG A 1 186 ? -5.423 5.815 17.960 1.00 98.12 186 ARG A C 1
ATOM 1485 O O . ARG A 1 186 ? -4.598 5.261 17.242 1.00 98.12 186 ARG A O 1
ATOM 1492 N N . ALA A 1 187 ? -6.031 5.199 18.974 1.00 98.25 187 ALA A N 1
ATOM 1493 C CA . ALA A 1 187 ? -5.760 3.807 19.323 1.00 98.25 187 ALA A CA 1
ATOM 1494 C C . ALA A 1 187 ? -6.213 2.846 18.210 1.00 98.25 187 ALA A C 1
ATOM 1496 O O . ALA A 1 187 ? -5.454 1.962 17.815 1.00 98.25 187 ALA A O 1
ATOM 1497 N N . ALA A 1 188 ? -7.403 3.065 17.643 1.00 98.31 188 ALA A N 1
ATOM 1498 C CA . ALA A 1 188 ? -7.893 2.281 16.512 1.00 98.31 188 ALA A CA 1
ATOM 1499 C C . ALA A 1 188 ? -6.991 2.432 15.274 1.00 98.31 188 ALA A C 1
ATOM 1501 O O . ALA A 1 188 ? -6.644 1.444 14.633 1.00 98.31 188 ALA A O 1
ATOM 1502 N N . ALA A 1 189 ? -6.546 3.655 14.971 1.00 98.00 189 ALA A N 1
ATOM 1503 C CA . ALA A 1 189 ? -5.642 3.930 13.858 1.00 98.00 189 ALA A CA 1
ATOM 1504 C C . ALA A 1 189 ? -4.284 3.231 14.005 1.00 98.00 189 ALA A C 1
ATOM 1506 O O . ALA A 1 189 ? -3.774 2.686 13.029 1.00 98.00 189 ALA A O 1
ATOM 1507 N N . HIS A 1 190 ? -3.740 3.180 15.225 1.00 98.06 190 HIS A N 1
ATOM 1508 C CA . HIS A 1 190 ? -2.516 2.437 15.517 1.00 98.06 190 HIS A CA 1
ATOM 1509 C C . HIS A 1 190 ? -2.680 0.934 15.238 1.00 98.06 190 HIS A C 1
ATOM 1511 O O . HIS A 1 190 ? -1.853 0.341 14.547 1.00 98.06 190 HIS A O 1
ATOM 1517 N N . ILE A 1 191 ? -3.780 0.329 15.705 1.00 97.69 191 ILE A N 1
ATOM 1518 C CA . ILE A 1 191 ? -4.099 -1.090 15.456 1.00 97.69 191 ILE A CA 1
ATOM 1519 C C . ILE A 1 191 ? -4.253 -1.355 13.952 1.00 97.69 191 ILE A C 1
ATOM 1521 O O . ILE A 1 191 ? -3.695 -2.312 13.417 1.00 97.69 191 ILE A O 1
ATOM 1525 N N . LEU A 1 192 ? -4.965 -0.468 13.258 1.00 97.38 192 LEU A N 1
ATOM 1526 C CA . LEU A 1 192 ? -5.288 -0.603 11.841 1.00 97.38 192 LEU A CA 1
ATOM 1527 C C . LEU A 1 192 ? -4.204 -0.070 10.895 1.00 97.38 192 LEU A C 1
ATOM 1529 O O . LEU A 1 192 ? -4.367 -0.172 9.677 1.00 97.38 192 LEU A O 1
ATOM 1533 N N . LYS A 1 193 ? -3.086 0.436 11.424 1.00 96.50 193 LYS A N 1
ATOM 1534 C CA . LYS A 1 193 ? -1.932 0.949 10.664 1.00 96.50 193 LYS A CA 1
ATOM 1535 C C . LYS A 1 193 ? -2.297 2.059 9.675 1.00 96.50 193 LYS A C 1
ATOM 1537 O O . LYS A 1 193 ? -1.814 2.084 8.544 1.00 96.50 193 LYS A O 1
ATOM 1542 N N . VAL A 1 194 ? -3.151 2.982 10.110 1.00 96.75 194 VAL A N 1
ATOM 1543 C CA . VAL A 1 194 ? -3.531 4.182 9.352 1.00 96.75 194 VAL A CA 1
ATOM 1544 C C . VAL A 1 194 ? -3.286 5.441 10.172 1.00 96.75 194 VAL A C 1
ATOM 1546 O O . VAL A 1 194 ? -3.066 5.387 11.377 1.00 96.75 194 VAL A O 1
ATOM 1549 N N . ASP A 1 195 ? -3.366 6.596 9.521 1.00 96.38 195 ASP A N 1
ATOM 1550 C CA . ASP A 1 195 ? -3.369 7.877 10.220 1.00 96.38 195 ASP A CA 1
ATOM 1551 C C . ASP A 1 195 ? -4.678 8.076 11.032 1.00 96.38 195 ASP A C 1
ATOM 1553 O O . ASP A 1 195 ? -5.760 7.733 10.534 1.00 96.38 195 ASP A O 1
ATOM 1557 N N . PRO A 1 196 ? -4.641 8.668 12.245 1.00 97.62 196 PRO A N 1
ATOM 1558 C CA . PRO A 1 196 ? -5.838 8.926 13.052 1.00 97.62 196 PRO A CA 1
ATOM 1559 C C . PRO A 1 196 ? -6.938 9.727 12.347 1.00 97.62 196 PRO A C 1
ATOM 1561 O O . PRO A 1 196 ? -8.124 9.456 12.553 1.00 97.62 196 PRO A O 1
ATOM 1564 N N . THR A 1 197 ? -6.579 10.685 11.484 1.00 97.62 197 THR A N 1
ATOM 1565 C CA . THR A 1 197 ? -7.561 11.436 10.685 1.00 97.62 197 THR A CA 1
ATOM 1566 C C . THR A 1 197 ? -8.248 10.535 9.665 1.00 97.62 197 THR A C 1
ATOM 1568 O O . THR A 1 197 ? -9.441 10.692 9.403 1.00 97.62 197 THR A O 1
ATOM 1571 N N . THR A 1 198 ? -7.527 9.542 9.134 1.00 96.69 198 THR A N 1
ATOM 1572 C CA . THR A 1 198 ? -8.081 8.540 8.222 1.00 96.69 198 THR A CA 1
ATOM 1573 C C . THR A 1 198 ? -9.063 7.630 8.945 1.00 96.69 198 THR A C 1
ATOM 1575 O O . THR A 1 198 ? -10.164 7.443 8.432 1.00 96.69 198 THR A O 1
ATOM 1578 N N . ALA A 1 199 ? -8.725 7.143 10.143 1.00 97.38 199 ALA A N 1
ATOM 1579 C CA . ALA A 1 199 ? -9.648 6.348 10.956 1.00 97.38 199 ALA A CA 1
ATOM 1580 C C . ALA A 1 199 ? -10.935 7.127 11.281 1.00 97.38 199 ALA A C 1
ATOM 1582 O O . ALA A 1 199 ? -12.030 6.633 11.020 1.00 97.38 199 ALA A O 1
ATOM 1583 N N . LYS A 1 200 ? -10.816 8.380 11.749 1.00 97.88 200 LYS A N 1
ATOM 1584 C CA . LYS A 1 200 ? -11.978 9.246 12.018 1.00 97.88 200 LYS A CA 1
ATOM 1585 C C . LYS A 1 200 ? -12.835 9.456 10.766 1.00 97.88 200 LYS A C 1
ATOM 1587 O O . LYS A 1 200 ? -14.047 9.276 10.814 1.00 97.88 200 LYS A O 1
ATOM 1592 N N . ARG A 1 201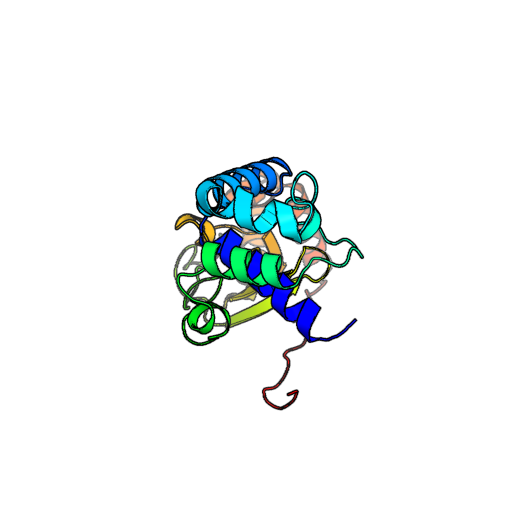 ? -12.216 9.819 9.638 1.00 97.44 201 ARG A N 1
ATOM 1593 C CA . ARG A 1 201 ? -12.922 10.064 8.370 1.00 97.44 201 ARG A CA 1
ATOM 1594 C C . ARG A 1 201 ? -13.659 8.819 7.876 1.00 97.44 201 ARG A C 1
ATOM 1596 O O . ARG A 1 201 ? -14.799 8.935 7.442 1.00 97.44 201 ARG A O 1
ATOM 1603 N N . GLN A 1 202 ? -13.020 7.650 7.932 1.00 96.50 202 GLN A N 1
ATOM 1604 C CA . GLN A 1 202 ? -13.650 6.399 7.504 1.00 96.50 202 GLN A CA 1
ATOM 1605 C C . GLN A 1 202 ? -14.802 6.002 8.424 1.00 96.50 202 GLN A C 1
ATOM 1607 O O . GLN A 1 202 ? -15.862 5.648 7.924 1.00 96.50 202 GLN A O 1
ATOM 1612 N N . TYR A 1 203 ? -14.639 6.143 9.741 1.00 97.12 203 TYR A N 1
ATOM 1613 C CA . TYR A 1 203 ? -15.714 5.867 10.690 1.00 97.12 203 TYR A CA 1
ATOM 1614 C C . TYR A 1 203 ? -16.953 6.731 10.412 1.00 97.12 203 TYR A C 1
ATOM 1616 O O . TYR A 1 203 ? -18.050 6.203 10.253 1.00 97.12 203 TYR A O 1
ATOM 1624 N N . LEU A 1 204 ? -16.774 8.049 10.262 1.00 96.62 204 LEU A N 1
ATOM 1625 C CA . LEU A 1 204 ? -17.879 8.963 9.949 1.00 96.62 204 LEU A CA 1
ATOM 1626 C C . LEU A 1 204 ? -18.547 8.634 8.605 1.00 96.62 204 LEU A C 1
ATOM 1628 O O . LEU A 1 204 ? -19.769 8.682 8.507 1.00 96.62 204 LEU A O 1
ATOM 1632 N N . ARG A 1 205 ? -17.763 8.253 7.586 1.00 94.81 205 ARG A N 1
ATOM 1633 C CA . ARG A 1 205 ? -18.295 7.804 6.289 1.00 94.81 205 ARG A CA 1
ATOM 1634 C C . ARG A 1 205 ? -19.195 6.572 6.438 1.00 94.81 205 ARG A C 1
ATOM 1636 O O . ARG A 1 205 ? -20.257 6.533 5.824 1.00 94.81 205 ARG A O 1
ATOM 1643 N N . ILE A 1 206 ? -18.768 5.588 7.233 1.00 94.06 206 ILE A N 1
ATOM 1644 C CA . ILE A 1 206 ? -19.526 4.351 7.480 1.00 94.06 206 ILE A CA 1
ATOM 1645 C C . ILE A 1 206 ? -20.839 4.670 8.204 1.00 94.06 206 ILE A C 1
ATOM 1647 O O . ILE A 1 206 ? -21.889 4.191 7.791 1.00 94.06 206 ILE A O 1
ATOM 1651 N N . GLN A 1 207 ? -20.801 5.528 9.229 1.00 91.31 207 GLN A N 1
ATOM 1652 C CA . GLN A 1 207 ? -22.008 5.950 9.954 1.00 91.31 207 GLN A CA 1
ATOM 1653 C C . GLN A 1 207 ? -23.009 6.698 9.059 1.00 91.31 207 GLN A C 1
ATOM 1655 O O . GLN A 1 207 ? -24.213 6.598 9.264 1.00 91.31 207 GLN A O 1
ATOM 1660 N N . ALA A 1 208 ? -22.525 7.407 8.037 1.00 91.31 208 ALA A N 1
ATOM 1661 C CA . ALA A 1 208 ? -23.363 8.078 7.046 1.00 91.31 208 ALA A CA 1
ATOM 1662 C C . ALA A 1 208 ? -23.904 7.143 5.939 1.00 91.31 208 ALA A C 1
ATOM 1664 O O . ALA A 1 208 ? -24.532 7.625 4.999 1.00 91.31 208 ALA A O 1
ATOM 1665 N N . GLY A 1 209 ? -23.637 5.831 5.998 1.00 85.81 209 GLY A N 1
ATOM 1666 C CA . GLY A 1 209 ? -24.142 4.848 5.030 1.00 85.81 209 GLY A CA 1
ATOM 1667 C C . GLY A 1 209 ? -23.524 4.931 3.627 1.00 85.81 209 GLY A C 1
ATOM 1668 O O . GLY A 1 209 ? -24.066 4.369 2.679 1.00 85.81 209 GLY A O 1
ATOM 1669 N N . MET A 1 210 ? -22.398 5.631 3.453 1.00 73.88 210 MET A N 1
ATOM 1670 C CA . MET A 1 210 ? -21.778 5.818 2.135 1.00 73.88 210 MET A CA 1
ATOM 1671 C C . MET A 1 210 ? -20.918 4.605 1.743 1.00 73.88 210 MET A C 1
ATOM 1673 O O . MET A 1 210 ? -19.926 4.320 2.417 1.00 73.88 210 MET A O 1
ATOM 1677 N N . THR A 1 211 ? -21.216 3.937 0.624 1.00 62.31 211 THR A N 1
ATOM 1678 C CA . THR A 1 211 ? -20.416 2.813 0.090 1.00 62.31 211 THR A CA 1
ATOM 1679 C C . THR A 1 211 ? -19.240 3.279 -0.784 1.00 62.31 211 THR A C 1
ATOM 1681 O O . THR A 1 211 ? -19.290 4.322 -1.441 1.00 62.31 211 THR A O 1
ATOM 1684 N N . THR A 1 212 ? -18.139 2.516 -0.804 1.00 58.38 212 THR A N 1
ATOM 1685 C CA . THR A 1 212 ? -16.997 2.760 -1.702 1.00 58.38 212 THR A CA 1
ATOM 1686 C C . THR A 1 212 ? -17.256 2.170 -3.090 1.00 58.38 212 THR A C 1
ATOM 1688 O O . THR A 1 212 ? -17.077 0.978 -3.318 1.00 58.38 212 THR A O 1
ATOM 1691 N N . ASN A 1 213 ? -17.588 3.018 -4.066 1.00 50.19 213 ASN A N 1
ATOM 1692 C CA . ASN A 1 213 ? -17.522 2.636 -5.479 1.00 50.19 213 ASN A CA 1
ATOM 1693 C C . ASN A 1 213 ? -16.059 2.653 -5.941 1.00 50.19 213 ASN A C 1
ATOM 1695 O O . ASN A 1 213 ? -15.486 3.711 -6.216 1.00 50.19 213 ASN A O 1
ATOM 1699 N N . VAL A 1 214 ? -15.425 1.483 -6.022 1.00 53.53 214 VAL A N 1
ATOM 1700 C CA . VAL A 1 214 ? -14.084 1.371 -6.604 1.00 53.53 214 VAL A CA 1
ATOM 1701 C C . VAL A 1 214 ? -14.207 1.492 -8.122 1.00 53.53 214 VAL A C 1
ATOM 1703 O O . VAL A 1 214 ? -14.619 0.549 -8.790 1.00 53.53 214 VAL A O 1
ATOM 1706 N N . LYS A 1 215 ? -13.798 2.632 -8.693 1.00 43.72 215 LYS A N 1
ATOM 1707 C CA . LYS A 1 215 ? -13.467 2.705 -10.125 1.00 43.72 215 LYS A CA 1
ATOM 1708 C C . LYS A 1 215 ? -12.202 1.874 -10.351 1.00 43.72 215 LYS A C 1
ATOM 1710 O O . LYS A 1 215 ? -11.085 2.370 -10.192 1.00 43.72 215 LYS A O 1
ATOM 1715 N N . ILE A 1 216 ? -12.371 0.586 -10.637 1.00 48.00 216 ILE A N 1
ATOM 1716 C CA . ILE A 1 216 ? -11.283 -0.258 -11.132 1.00 48.00 216 ILE A CA 1
ATOM 1717 C C . ILE A 1 216 ? -10.913 0.326 -12.499 1.00 48.00 216 ILE A C 1
ATOM 1719 O O . ILE A 1 216 ? -11.766 0.442 -13.373 1.00 48.00 216 ILE A O 1
ATOM 1723 N N . GLY A 1 217 ? -9.677 0.808 -12.638 1.00 43.62 217 GLY A N 1
ATOM 1724 C CA . GLY A 1 217 ? -9.202 1.398 -13.888 1.00 43.62 217 GLY A CA 1
ATOM 1725 C C . GLY A 1 217 ? -9.361 0.420 -15.054 1.00 43.62 217 GLY A C 1
ATOM 1726 O O . GLY A 1 217 ? -9.220 -0.786 -14.857 1.00 43.62 217 GLY A O 1
ATOM 1727 N N . TYR A 1 218 ? -9.671 0.975 -16.228 1.00 38.62 21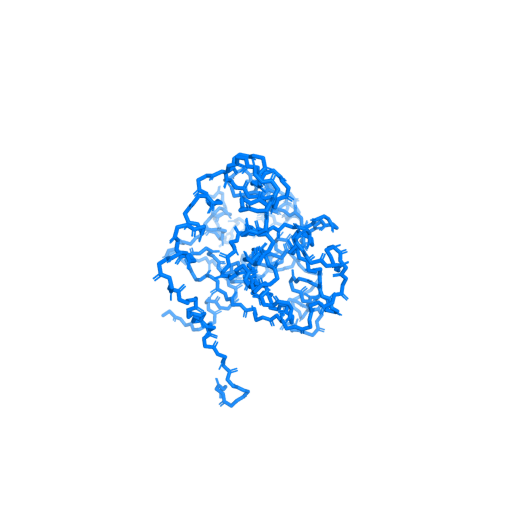8 TYR A N 1
ATOM 1728 C CA . TYR A 1 218 ? -9.833 0.293 -17.516 1.00 38.62 218 TYR A CA 1
ATOM 1729 C C . TYR A 1 218 ? -8.861 -0.885 -17.686 1.00 38.62 218 TYR A C 1
ATOM 1731 O O . TYR A 1 218 ? -7.650 -0.718 -17.529 1.00 38.62 218 TYR A O 1
ATOM 1739 N N . GLN A 1 219 ? -9.404 -2.063 -18.001 1.00 43.66 219 GLN A N 1
ATOM 1740 C CA . GLN A 1 219 ? -8.639 -3.221 -18.451 1.00 43.66 219 GLN A CA 1
ATOM 1741 C C . GLN A 1 219 ? -8.552 -3.142 -19.981 1.00 43.66 219 GLN A C 1
ATOM 1743 O O . GLN A 1 219 ? -9.589 -3.298 -20.622 1.00 43.66 219 GLN A O 1
ATOM 1748 N N . PRO A 1 220 ? -7.374 -2.909 -20.587 1.00 35.44 220 PRO A N 1
ATOM 1749 C CA . PRO A 1 220 ? -7.213 -3.152 -22.014 1.00 35.44 220 PRO A CA 1
ATOM 1750 C C . PRO A 1 220 ? -7.438 -4.644 -22.251 1.00 35.44 220 PRO A C 1
ATOM 1752 O O . PRO A 1 220 ? -6.789 -5.478 -21.608 1.00 35.44 220 PRO A O 1
ATOM 1755 N N . THR A 1 221 ? -8.391 -4.980 -23.114 1.00 33.66 221 THR A N 1
ATOM 1756 C CA . THR A 1 221 ? -8.586 -6.366 -23.544 1.00 33.66 221 THR A CA 1
ATOM 1757 C C . THR A 1 221 ? -7.454 -6.756 -24.495 1.00 33.66 221 THR A C 1
ATOM 1759 O O . THR A 1 221 ? -6.794 -5.895 -25.078 1.00 33.66 221 THR A O 1
ATOM 1762 N N . LEU A 1 222 ? -7.176 -8.058 -24.619 1.00 40.47 222 LEU A N 1
ATOM 1763 C CA . LEU A 1 222 ? -6.119 -8.573 -25.501 1.00 40.47 222 LEU A CA 1
ATOM 1764 C C . LEU A 1 222 ? -6.346 -8.231 -26.989 1.00 40.47 222 LEU A C 1
ATOM 1766 O O . LEU A 1 222 ? -5.410 -8.392 -27.770 1.00 40.47 222 LEU A O 1
ATOM 1770 N N . ASP A 1 223 ? -7.523 -7.702 -27.332 1.00 31.70 223 ASP A N 1
ATOM 1771 C CA . ASP A 1 223 ? -7.935 -7.311 -28.680 1.00 31.70 223 ASP A CA 1
ATOM 1772 C C . ASP A 1 223 ? -7.622 -5.844 -29.044 1.00 31.70 223 ASP A C 1
ATOM 1774 O O . ASP A 1 223 ? -7.782 -5.466 -30.199 1.00 31.70 223 ASP A O 1
ATOM 1778 N N . ASP A 1 224 ? -7.110 -5.018 -28.121 1.00 33.69 224 ASP A N 1
ATOM 1779 C CA . ASP A 1 224 ? -6.756 -3.608 -28.401 1.00 33.69 224 ASP A CA 1
ATOM 1780 C C . ASP A 1 224 ? -5.311 -3.428 -28.948 1.00 33.69 224 ASP A C 1
ATOM 1782 O O . ASP A 1 224 ? -4.619 -2.469 -28.587 1.00 33.69 224 ASP A O 1
ATOM 1786 N N . ARG A 1 225 ? -4.801 -4.357 -29.772 1.00 34.06 225 ARG A N 1
ATOM 1787 C CA . ARG A 1 225 ? -3.465 -4.246 -30.404 1.00 34.06 225 ARG A CA 1
ATOM 1788 C C . ARG A 1 225 ? -3.506 -3.753 -31.841 1.00 34.06 225 ARG A C 1
ATOM 1790 O O . ARG A 1 225 ? -4.239 -4.360 -32.645 1.00 34.06 225 ARG A O 1
#

Radius of gyration: 22.67 Å; chains: 1; bounding box: 62×33×58 Å

InterPro domains:
  IPR032750 Transposon Tn7 transposition protein TnsD, C-terminal [PF15978] (37-202)

Foldseek 3Di:
DDPVVLVLQLLLVLLCVQVVLDPDDDPVSLVVLLVVLCVVCVVVCVVCCVPAVPPPCSSVSNDPDPDDDDPVVSLSSQCVSDVHPVVSPDPPPDADLAHAALAADCFLLDPRHRHGQFHDWDWDFDPVPRRFIKIWTAHPQRWIFIATTSDNDPCSSNDGDGTLTNHDSNLVQLCCCCPVVVDQLCRSCVSRVHDSVVSVVSNVCVVVVHDRDRPPPDDDDPPPD

Secondary structure (DSSP, 8-state):
--HHHHHHHHHHHHHHHHTT--SSS-HHHHHHHHHHHHHHTTTTHHHHHHHH--TTTHHHHTS--SPPPPHHHHHHHHHHHSSSHHHHH-GGG---TT-SSSEEP--TTSTTTTSEEE-EEEEEEETTTTTEEEEEEE-TTS-EEEEES---SGGGGG--SEEEE-HHHHHHHHHHHHHTS---HHHHHHHHTS-HHHHHHHHHHHHTT------------TT--

Organism: NCBI:txid2565925

pLDDT: mean 74.14, std 20.92, range [27.86, 98.5]

Sequence (225 aa):
MTLFEATYGSLIFIRIALRGFFSGVGVGSLRQITKRFLCSINGLLPVLDATLNYSTEGTKMLRKGRTSVHSIKHILLTHFLDSNLADFFSRSKELPPFGEGPWMCLNSAGSHYRQRVVTKCIITRDYETRGIPVGTFSCDCGFVYSRRGPDTDKDDCYKIGRIKNFGRTWEERLVDLINTERKSYRAAAHILKVDPTTAKRQYLRIQAGMTTNVKIGYQPTLDDR